Protein AF-T1JPA5-F1 (afdb_monomer_lite)

Structure (mmCIF, N/CA/C/O backbone):
data_AF-T1JPA5-F1
#
_entry.id   AF-T1JPA5-F1
#
loop_
_atom_site.group_PDB
_atom_site.id
_atom_site.type_symbol
_atom_site.label_atom_id
_atom_site.label_alt_id
_atom_site.label_comp_id
_atom_site.label_asym_id
_atom_site.label_entity_id
_atom_site.label_seq_id
_atom_site.pdbx_PDB_ins_code
_atom_site.Cartn_x
_atom_site.Cartn_y
_atom_site.Cartn_z
_atom_site.occupancy
_atom_site.B_iso_or_equiv
_atom_site.auth_seq_id
_atom_site.auth_comp_id
_atom_site.auth_asym_id
_atom_site.auth_atom_id
_atom_site.pdbx_PDB_model_num
ATOM 1 N N . MET A 1 1 ? -18.804 10.019 6.211 1.00 64.62 1 MET A N 1
ATOM 2 C CA . MET A 1 1 ? -18.478 10.011 4.771 1.00 64.62 1 MET A CA 1
ATOM 3 C C . MET A 1 1 ? -19.767 9.718 4.031 1.00 64.62 1 MET A C 1
ATOM 5 O O . MET A 1 1 ? -20.425 8.758 4.399 1.00 64.62 1 MET A O 1
ATOM 9 N N . ASN A 1 2 ? -20.163 10.564 3.082 1.00 88.94 2 ASN A N 1
ATOM 10 C CA . ASN A 1 2 ? -21.401 10.349 2.328 1.00 88.94 2 ASN A CA 1
ATOM 11 C C . ASN A 1 2 ? -21.147 9.300 1.245 1.00 88.94 2 ASN A C 1
ATOM 13 O O . ASN A 1 2 ? -20.064 9.303 0.659 1.00 88.94 2 ASN A O 1
ATOM 17 N N . GLU A 1 3 ? -22.136 8.462 0.944 1.00 88.38 3 GLU A N 1
ATOM 18 C CA . GLU A 1 3 ? -22.020 7.397 -0.063 1.00 88.38 3 GLU A CA 1
ATOM 19 C C . GLU A 1 3 ? -21.566 7.952 -1.418 1.00 88.38 3 GLU A C 1
ATOM 21 O O . GLU A 1 3 ? -20.582 7.480 -1.975 1.00 88.38 3 GLU A O 1
ATOM 26 N N . ARG A 1 4 ? -22.148 9.077 -1.858 1.00 92.00 4 ARG A N 1
ATOM 27 C CA . ARG A 1 4 ? -21.724 9.792 -3.075 1.00 92.00 4 ARG A CA 1
ATOM 28 C C . ARG A 1 4 ? -20.237 10.165 -3.076 1.00 92.00 4 ARG A C 1
ATOM 30 O O . ARG A 1 4 ? -19.582 10.058 -4.105 1.00 92.00 4 ARG A O 1
ATOM 37 N N . ARG A 1 5 ? -19.689 10.603 -1.935 1.00 91.88 5 ARG A N 1
ATOM 38 C CA . ARG A 1 5 ? -18.258 10.944 -1.824 1.00 91.88 5 ARG A CA 1
ATOM 39 C C . ARG A 1 5 ? -17.392 9.688 -1.892 1.00 91.88 5 ARG A C 1
ATOM 41 O O . 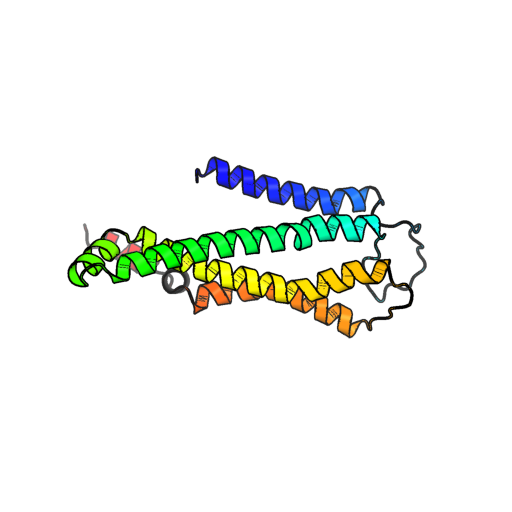ARG A 1 5 ? -16.366 9.718 -2.555 1.00 91.88 5 ARG A O 1
ATOM 48 N N . ALA A 1 6 ? -17.812 8.599 -1.248 1.00 90.25 6 ALA A N 1
ATOM 49 C CA . ALA A 1 6 ? -17.101 7.326 -1.315 1.00 90.25 6 ALA A CA 1
ATOM 50 C C . ALA A 1 6 ? -17.066 6.779 -2.750 1.00 90.25 6 ALA A C 1
ATOM 52 O O . ALA A 1 6 ? -15.997 6.416 -3.229 1.00 90.25 6 ALA A O 1
ATOM 53 N N . THR A 1 7 ? -18.197 6.804 -3.463 1.00 91.56 7 THR A N 1
ATOM 54 C CA . THR A 1 7 ? -18.269 6.381 -4.867 1.00 91.56 7 THR A CA 1
ATOM 55 C C . THR A 1 7 ? -17.332 7.202 -5.743 1.00 91.56 7 THR A C 1
ATOM 57 O O . THR A 1 7 ? -16.540 6.607 -6.459 1.00 91.56 7 THR A O 1
ATOM 60 N N . ILE A 1 8 ? -17.352 8.538 -5.629 1.00 94.94 8 ILE A N 1
ATOM 61 C CA . ILE A 1 8 ? -16.465 9.421 -6.409 1.00 94.94 8 ILE A CA 1
ATOM 62 C C . ILE A 1 8 ? -14.988 9.090 -6.162 1.00 94.94 8 ILE A C 1
ATOM 64 O O . ILE A 1 8 ? -14.213 9.011 -7.113 1.00 94.94 8 ILE A O 1
ATOM 68 N N . LEU A 1 9 ? -14.595 8.878 -4.902 1.00 91.69 9 LEU A N 1
ATOM 69 C CA . LEU A 1 9 ? -13.212 8.541 -4.554 1.00 91.69 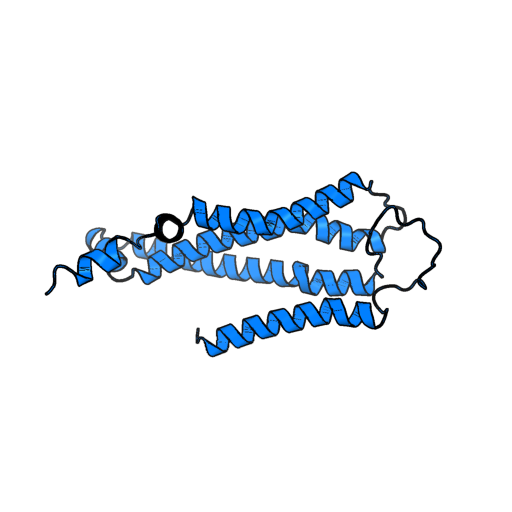9 LEU A CA 1
ATOM 70 C C . LEU A 1 9 ? -12.794 7.183 -5.134 1.00 91.69 9 LEU A C 1
ATOM 72 O O . LEU A 1 9 ? -11.703 7.068 -5.684 1.00 91.69 9 LEU A O 1
ATOM 76 N N . ILE A 1 10 ? -13.666 6.174 -5.059 1.00 93.00 10 ILE A N 1
ATOM 77 C CA . ILE A 1 10 ? -13.397 4.834 -5.599 1.00 93.00 10 ILE A CA 1
ATOM 78 C C . ILE A 1 10 ? -13.306 4.879 -7.126 1.00 93.00 10 ILE A C 1
ATOM 80 O O . ILE A 1 10 ? -12.339 4.378 -7.692 1.00 93.00 10 ILE A O 1
ATOM 84 N N . THR A 1 11 ? -14.276 5.499 -7.804 1.00 94.44 11 THR A N 1
ATOM 85 C CA . THR A 1 11 ? -14.260 5.612 -9.270 1.00 94.44 11 THR A CA 1
ATOM 86 C C . THR A 1 11 ? -13.064 6.425 -9.749 1.00 94.44 11 THR A C 1
ATOM 88 O O . THR A 1 11 ? -12.429 6.051 -10.728 1.00 94.44 11 THR A O 1
ATOM 91 N N . GLY A 1 12 ? -12.715 7.500 -9.035 1.00 93.62 12 GLY A N 1
ATOM 92 C CA . GLY A 1 12 ? -11.531 8.303 -9.330 1.00 93.62 12 GLY A CA 1
ATOM 93 C C . GLY A 1 12 ? -10.237 7.498 -9.213 1.00 93.62 12 GLY A C 1
ATOM 94 O O . GLY A 1 12 ? -9.388 7.598 -10.093 1.00 93.62 12 GLY A O 1
ATOM 95 N N . ALA A 1 13 ? -10.111 6.651 -8.186 1.00 91.25 13 ALA A N 1
ATOM 96 C CA . ALA A 1 13 ? -8.958 5.768 -8.024 1.00 91.25 13 ALA A CA 1
ATOM 97 C C . ALA A 1 13 ? -8.830 4.766 -9.184 1.00 91.25 13 ALA A C 1
ATOM 99 O O . ALA A 1 13 ? -7.753 4.643 -9.757 1.00 91.25 13 ALA A O 1
ATOM 100 N N . TRP A 1 14 ? -9.927 4.115 -9.586 1.00 94.50 14 TRP A N 1
ATOM 101 C CA . TRP A 1 14 ? -9.927 3.195 -10.732 1.00 94.50 14 TRP A CA 1
ATOM 102 C C . TRP A 1 14 ? -9.531 3.879 -12.040 1.00 94.50 14 TRP A C 1
ATOM 104 O O . TRP A 1 14 ? -8.711 3.345 -12.784 1.00 94.50 14 TRP A O 1
ATOM 114 N N . VAL A 1 15 ? -10.081 5.067 -12.305 1.00 95.19 15 VAL A N 1
ATOM 115 C CA . VAL A 1 15 ? -9.739 5.850 -13.499 1.00 95.19 15 VAL A CA 1
ATOM 116 C C . VAL A 1 15 ? -8.269 6.259 -13.471 1.00 95.19 15 VAL A C 1
ATOM 118 O O . VAL A 1 15 ? -7.581 6.088 -14.469 1.00 95.19 15 VAL A O 1
ATOM 121 N N . ALA A 1 16 ? -7.761 6.744 -12.336 1.00 91.00 16 ALA A N 1
ATOM 122 C CA . ALA A 1 16 ? -6.355 7.112 -12.203 1.00 91.00 16 ALA A CA 1
ATOM 123 C C . ALA A 1 16 ? -5.425 5.915 -12.457 1.00 91.00 16 ALA A C 1
ATOM 125 O O . ALA A 1 16 ? -4.484 6.035 -13.239 1.00 91.00 16 ALA A O 1
ATOM 126 N N . SER A 1 17 ? -5.716 4.750 -11.867 1.00 92.00 17 SER A N 1
ATOM 127 C CA . SER A 1 17 ? -4.947 3.523 -12.102 1.00 92.00 17 SER A CA 1
ATOM 128 C C . SER A 1 17 ? -4.985 3.086 -13.568 1.00 92.00 17 SER A C 1
ATOM 130 O O . SER A 1 17 ? -3.939 2.795 -14.142 1.00 92.00 17 SER A O 1
ATOM 132 N N . ALA A 1 18 ? -6.164 3.092 -14.200 1.00 91.00 18 ALA A N 1
ATOM 133 C CA . ALA A 1 18 ? -6.297 2.745 -15.613 1.00 91.00 18 ALA A CA 1
ATOM 134 C C . ALA A 1 18 ? -5.504 3.707 -16.508 1.00 91.00 18 ALA A C 1
ATOM 136 O O . ALA A 1 18 ? -4.804 3.261 -17.411 1.00 91.00 18 ALA A O 1
ATOM 137 N N . SER A 1 19 ? -5.551 5.009 -16.225 1.00 90.44 19 SER A N 1
ATOM 138 C CA . SER A 1 19 ? -4.814 6.023 -16.978 1.00 90.44 19 SER A CA 1
ATOM 139 C C . SER A 1 19 ? -3.300 5.859 -16.862 1.00 90.44 19 SER A C 1
ATOM 141 O O . SER A 1 19 ? -2.608 5.962 -17.869 1.00 90.44 19 SER A O 1
ATOM 143 N N . ILE A 1 20 ? -2.780 5.567 -15.664 1.00 87.81 20 ILE A N 1
ATOM 144 C CA . ILE A 1 20 ? -1.338 5.375 -15.439 1.00 87.81 20 ILE A CA 1
ATOM 145 C C . ILE A 1 20 ? -0.816 4.156 -16.207 1.00 87.81 20 ILE A C 1
ATOM 147 O O . ILE A 1 20 ? 0.304 4.195 -16.704 1.00 87.81 20 ILE A O 1
ATOM 151 N N . SER A 1 21 ? -1.612 3.091 -16.326 1.00 86.62 21 SER A N 1
ATOM 152 C CA . SER A 1 21 ? -1.192 1.866 -17.012 1.00 86.62 21 SER A CA 1
ATOM 153 C C . SER A 1 21 ? -1.501 1.877 -18.511 1.00 86.62 21 SER A C 1
ATOM 155 O O . SER A 1 21 ? -0.601 1.719 -19.327 1.00 86.62 21 SER A O 1
ATOM 157 N N . PHE A 1 22 ? -2.761 2.063 -18.907 1.00 88.25 22 PHE A N 1
ATOM 158 C CA . PHE A 1 22 ? -3.179 1.869 -20.299 1.00 88.25 22 PHE A CA 1
ATOM 159 C C . PHE A 1 22 ? -2.665 2.958 -21.236 1.00 88.25 22 PHE A C 1
ATOM 161 O O . PHE A 1 22 ? -2.284 2.638 -22.358 1.00 88.25 22 PHE A O 1
ATOM 168 N N . ILE A 1 23 ? -2.643 4.225 -20.810 1.00 88.75 23 ILE A N 1
ATOM 169 C CA . ILE A 1 23 ? -2.279 5.331 -21.709 1.00 88.75 23 ILE A CA 1
ATOM 170 C C . ILE A 1 23 ? -0.813 5.209 -22.162 1.00 88.75 23 ILE A C 1
ATOM 172 O O . ILE A 1 23 ? -0.584 5.192 -23.371 1.00 88.75 23 ILE A O 1
ATOM 176 N N . PRO A 1 24 ? 0.183 5.040 -21.266 1.00 85.94 24 PRO A N 1
ATOM 177 C CA . PRO A 1 24 ? 1.580 4.921 -21.686 1.00 85.94 24 PRO A CA 1
ATOM 178 C C . PRO A 1 24 ? 1.867 3.644 -22.478 1.00 85.94 24 PRO A C 1
ATOM 180 O O . PRO A 1 24 ? 2.728 3.655 -23.353 1.00 85.94 24 PRO A O 1
ATOM 183 N N . ILE A 1 25 ? 1.133 2.559 -22.212 1.00 85.25 25 ILE A N 1
ATOM 184 C CA . ILE A 1 25 ? 1.278 1.298 -22.949 1.00 85.25 25 ILE A CA 1
ATOM 185 C C . ILE A 1 25 ? 0.723 1.433 -24.371 1.00 85.25 25 ILE A C 1
ATOM 187 O O . ILE A 1 25 ? 1.415 1.104 -25.328 1.00 85.25 25 ILE A O 1
ATOM 191 N N . MET A 1 26 ? -0.494 1.963 -24.528 1.00 86.00 26 MET A N 1
ATOM 192 C CA . MET A 1 26 ? -1.142 2.100 -25.840 1.00 86.00 26 MET A CA 1
ATOM 193 C C . MET A 1 26 ? -0.468 3.148 -26.732 1.00 86.00 26 MET A C 1
ATOM 195 O O . MET A 1 26 ? -0.497 3.018 -27.952 1.00 86.00 26 MET A O 1
ATOM 199 N N . LEU A 1 27 ? 0.150 4.172 -26.136 1.00 84.56 27 LEU A N 1
ATOM 200 C CA . LEU A 1 27 ? 0.927 5.185 -26.858 1.00 84.56 27 LEU A CA 1
ATOM 201 C C . LEU A 1 27 ? 2.398 4.785 -27.071 1.00 84.56 27 LEU A C 1
ATOM 203 O O . LEU A 1 27 ? 3.133 5.524 -27.722 1.00 84.56 27 LEU A O 1
ATOM 207 N N . GLY A 1 28 ? 2.843 3.651 -26.515 1.00 80.38 28 GLY A N 1
ATOM 208 C CA . GLY A 1 28 ? 4.227 3.176 -26.615 1.00 80.38 28 GLY A CA 1
ATOM 209 C C . GLY A 1 28 ? 5.248 3.970 -25.789 1.00 80.38 28 GLY A C 1
ATOM 210 O O . GLY A 1 28 ? 6.441 3.738 -25.915 1.00 80.38 28 GLY A O 1
ATOM 211 N N . TRP A 1 29 ? 4.813 4.883 -24.916 1.00 83.81 29 TRP A N 1
ATOM 212 C CA . TRP A 1 29 ? 5.694 5.722 -24.083 1.00 83.81 29 TRP A CA 1
ATOM 213 C C . TRP A 1 29 ? 6.373 4.967 -22.936 1.00 83.81 29 TRP A C 1
ATOM 215 O O . TRP A 1 29 ? 7.203 5.533 -22.225 1.00 83.81 29 TRP A O 1
ATOM 225 N N . TYR A 1 30 ? 5.988 3.712 -22.711 1.00 82.25 30 TYR A N 1
ATOM 226 C CA . TYR A 1 30 ? 6.539 2.902 -21.633 1.00 82.25 30 TYR A CA 1
ATOM 227 C C . TYR A 1 30 ? 7.967 2.404 -21.915 1.00 82.25 30 TYR A C 1
ATOM 229 O O . TYR A 1 30 ? 8.632 1.998 -20.965 1.00 82.25 30 TYR A O 1
ATOM 237 N N . SER A 1 31 ? 8.451 2.428 -23.163 1.00 80.75 31 SER A N 1
ATOM 238 C CA . SER A 1 31 ? 9.772 1.916 -23.558 1.00 80.75 31 SER A CA 1
ATOM 239 C C . SER A 1 31 ? 10.452 2.811 -24.596 1.00 80.75 31 SER A C 1
ATOM 241 O O . SER A 1 31 ? 9.795 3.278 -25.521 1.00 80.75 31 SER A O 1
ATOM 243 N N . ASP A 1 32 ? 11.773 2.975 -24.488 1.00 74.50 32 ASP A N 1
ATOM 244 C CA . ASP A 1 32 ? 12.570 3.757 -25.452 1.00 74.50 32 ASP A CA 1
ATOM 245 C C . ASP A 1 32 ? 13.074 2.905 -26.638 1.00 74.50 32 ASP A C 1
ATOM 247 O O . ASP A 1 32 ? 13.511 3.438 -27.655 1.00 74.50 32 ASP A O 1
ATOM 251 N N . GLU A 1 33 ? 12.984 1.575 -26.525 1.00 67.69 33 GLU A N 1
ATOM 252 C CA . GLU A 1 33 ? 13.396 0.618 -27.557 1.00 67.69 33 GLU A CA 1
ATOM 253 C C . GLU A 1 33 ? 12.230 0.288 -28.510 1.00 67.69 33 GLU A C 1
ATOM 255 O O . GLU A 1 33 ? 11.136 -0.045 -28.036 1.00 67.69 33 GLU A O 1
ATOM 260 N N . PRO A 1 34 ? 12.427 0.310 -29.845 1.00 57.25 34 PRO A N 1
ATOM 261 C CA . PRO A 1 34 ? 11.432 -0.200 -30.780 1.00 57.25 34 PRO A CA 1
ATOM 262 C C . PRO A 1 34 ? 11.230 -1.703 -30.542 1.00 57.25 34 PRO A C 1
ATOM 264 O O . PRO A 1 34 ? 12.196 -2.443 -30.349 1.00 57.25 34 PRO A O 1
ATOM 267 N N . VAL A 1 35 ? 9.974 -2.165 -30.561 1.00 55.78 35 VAL A N 1
ATOM 268 C CA . VAL A 1 35 ? 9.613 -3.580 -30.368 1.00 55.78 35 VAL A CA 1
ATOM 269 C C . VAL A 1 35 ? 10.344 -4.437 -31.407 1.00 55.78 35 VAL A C 1
ATOM 271 O O . VAL A 1 35 ? 9.921 -4.549 -32.556 1.00 55.78 35 VAL A O 1
ATOM 274 N N . SER A 1 36 ? 11.467 -5.039 -31.016 1.00 44.19 36 SER A N 1
ATOM 275 C CA . SER A 1 36 ? 12.201 -5.975 -31.859 1.00 44.19 36 SER A CA 1
ATOM 276 C C . SER A 1 36 ? 11.497 -7.327 -31.790 1.00 44.19 36 SER A C 1
ATOM 278 O O . SER A 1 36 ? 11.505 -8.014 -30.773 1.00 44.19 36 SER A O 1
ATOM 280 N N . PHE A 1 37 ? 10.867 -7.715 -32.899 1.00 49.91 37 PHE A N 1
ATOM 281 C CA . PHE A 1 37 ? 10.059 -8.932 -33.068 1.00 49.91 37 PHE A CA 1
ATOM 282 C C . PHE A 1 37 ? 10.850 -10.259 -32.939 1.00 49.91 37 PHE A C 1
ATOM 284 O O . PHE A 1 37 ? 10.328 -11.318 -33.272 1.00 49.91 37 PHE A O 1
ATOM 291 N N . GLN A 1 38 ? 12.111 -10.222 -32.488 1.00 44.28 38 GLN A N 1
ATOM 292 C CA . GLN A 1 38 ? 13.069 -11.334 -32.563 1.00 44.28 38 GLN A CA 1
ATOM 293 C C . GLN A 1 38 ? 13.696 -11.715 -31.210 1.00 44.28 38 GLN A C 1
ATOM 295 O O . GLN A 1 38 ? 14.799 -12.256 -31.161 1.00 44.28 38 GLN A O 1
ATOM 300 N N . LYS A 1 39 ? 13.015 -11.468 -30.087 1.00 49.56 39 LYS A N 1
ATOM 301 C CA . LYS A 1 39 ? 13.415 -12.060 -28.803 1.00 49.56 39 LYS A CA 1
ATOM 302 C C . LYS A 1 39 ? 12.542 -13.284 -28.552 1.00 49.56 39 LYS A C 1
ATOM 304 O O . LYS A 1 39 ? 11.328 -13.141 -28.440 1.00 49.56 39 LYS A O 1
ATOM 309 N N . GLU A 1 40 ? 13.143 -14.476 -28.523 1.00 46.31 40 GLU A N 1
ATOM 310 C CA . GLU A 1 40 ? 12.456 -15.703 -28.106 1.00 46.31 40 GLU A CA 1
ATOM 311 C C . GLU A 1 40 ? 11.681 -15.429 -26.811 1.00 46.31 40 GLU A C 1
ATOM 313 O O . GLU A 1 40 ? 12.258 -15.048 -25.791 1.00 46.31 40 GLU A O 1
ATOM 318 N N . MET A 1 41 ? 10.354 -15.545 -26.873 1.00 53.84 41 MET A N 1
ATOM 319 C CA . MET A 1 41 ? 9.459 -15.192 -25.774 1.00 53.84 41 MET A CA 1
ATOM 320 C C . MET A 1 41 ? 9.392 -16.342 -24.764 1.00 53.84 41 MET A C 1
ATOM 322 O O . MET A 1 41 ? 8.366 -16.996 -24.613 1.00 53.84 41 MET A O 1
ATOM 326 N N . THR A 1 42 ? 10.510 -16.623 -24.098 1.00 58.00 42 THR A N 1
ATOM 327 C CA . THR A 1 42 ? 10.574 -17.529 -22.940 1.00 58.00 42 THR A CA 1
ATOM 328 C C . THR A 1 42 ? 10.391 -16.793 -21.611 1.00 58.00 42 THR A C 1
ATOM 330 O O . THR A 1 42 ? 10.119 -17.437 -20.603 1.00 58.00 42 THR A O 1
ATOM 333 N N . ASP A 1 43 ? 10.446 -15.455 -21.604 1.00 60.53 43 ASP A N 1
ATOM 334 C CA . ASP A 1 43 ? 10.178 -14.624 -20.426 1.00 60.53 43 ASP A CA 1
ATOM 335 C C . ASP A 1 43 ? 9.229 -13.462 -20.772 1.00 60.53 43 ASP A C 1
ATOM 337 O O . ASP A 1 43 ? 9.512 -12.640 -21.644 1.00 60.53 43 ASP A O 1
ATOM 341 N N . CYS A 1 44 ? 8.085 -13.391 -20.084 1.00 68.81 44 CYS A N 1
ATOM 342 C CA . CYS A 1 44 ? 7.135 -12.283 -20.189 1.00 68.81 44 CYS A CA 1
ATOM 343 C C . CYS A 1 44 ? 7.492 -11.218 -19.144 1.00 68.81 44 CYS A C 1
ATOM 345 O O . CYS A 1 44 ? 6.780 -11.029 -18.155 1.00 68.81 44 CYS A O 1
ATOM 347 N N . SER A 1 45 ? 8.614 -10.529 -19.357 1.00 67.38 45 SER A N 1
ATOM 348 C CA . SER A 1 45 ? 9.054 -9.424 -18.508 1.00 67.38 45 SER A CA 1
ATOM 349 C C . SER A 1 45 ? 8.754 -8.073 -19.166 1.00 67.38 45 SER A C 1
ATOM 351 O O . SER A 1 45 ? 9.127 -7.800 -20.305 1.00 67.38 45 SER A O 1
ATOM 353 N N . LEU A 1 46 ? 8.034 -7.211 -18.442 1.00 70.25 46 LEU A N 1
ATOM 354 C CA . LEU A 1 46 ? 7.720 -5.857 -18.892 1.00 70.25 46 LEU A CA 1
ATOM 355 C C . LEU A 1 46 ? 8.978 -4.986 -18.765 1.00 70.25 46 LEU A C 1
ATOM 357 O O . LEU A 1 46 ? 9.298 -4.515 -17.674 1.00 70.25 46 LEU A O 1
ATOM 361 N N . ASN A 1 47 ? 9.690 -4.784 -19.873 1.00 76.94 47 ASN A N 1
ATOM 362 C CA . ASN A 1 47 ? 10.825 -3.867 -19.918 1.00 76.94 47 ASN A CA 1
ATOM 363 C C . ASN A 1 47 ? 10.326 -2.433 -20.118 1.00 76.94 47 ASN A C 1
ATOM 365 O O . ASN A 1 47 ? 9.664 -2.140 -21.113 1.00 76.94 47 ASN A O 1
ATOM 369 N N . VAL A 1 48 ? 10.628 -1.554 -19.168 1.00 84.94 48 VAL A N 1
ATOM 370 C CA . VAL A 1 48 ? 10.154 -0.166 -19.145 1.00 84.94 48 VAL A CA 1
ATOM 371 C C . VAL A 1 48 ? 11.320 0.805 -19.127 1.00 84.94 48 VAL A C 1
ATOM 373 O O . VAL A 1 48 ? 12.388 0.492 -18.603 1.00 84.94 48 VAL A O 1
ATOM 376 N N . ASN A 1 49 ? 11.106 2.008 -19.652 1.00 88.62 49 ASN A N 1
ATOM 377 C CA . ASN A 1 49 ? 12.063 3.090 -19.500 1.00 88.62 49 ASN A CA 1
ATOM 378 C C . ASN A 1 49 ? 12.098 3.610 -18.056 1.00 88.62 49 ASN A C 1
ATOM 380 O O . ASN A 1 49 ? 11.198 3.395 -17.235 1.00 88.62 49 ASN A O 1
ATOM 384 N N . GLN A 1 50 ? 13.177 4.322 -17.751 1.00 91.00 50 GLN A N 1
ATOM 385 C CA . GLN A 1 50 ? 13.440 4.868 -16.423 1.00 91.00 50 GLN A CA 1
ATOM 386 C C . GLN A 1 50 ? 12.338 5.834 -15.973 1.00 91.00 50 GLN A C 1
ATOM 388 O O . GLN A 1 50 ? 11.922 5.809 -14.815 1.00 91.00 50 GLN A O 1
ATOM 393 N N . VAL A 1 51 ? 11.832 6.664 -16.891 1.00 91.31 51 VAL A N 1
ATOM 394 C CA . VAL A 1 51 ? 10.819 7.684 -16.588 1.00 91.31 51 VAL A CA 1
ATOM 395 C C . VAL A 1 51 ? 9.509 7.029 -16.165 1.00 91.31 51 VAL A C 1
ATOM 397 O O . VAL A 1 51 ? 8.965 7.358 -15.109 1.00 91.31 51 VAL A O 1
ATOM 400 N N . TYR A 1 52 ? 9.017 6.071 -16.948 1.00 90.75 52 TYR A N 1
ATOM 401 C CA . TYR A 1 52 ? 7.793 5.348 -16.639 1.00 90.75 52 TYR A CA 1
ATOM 402 C C . TYR A 1 52 ? 7.946 4.524 -15.360 1.00 90.75 52 TYR A C 1
ATOM 404 O O . TYR A 1 52 ? 7.045 4.550 -14.523 1.00 90.75 52 TYR A O 1
ATOM 412 N N . ALA A 1 53 ? 9.093 3.866 -15.153 1.00 91.44 53 ALA A N 1
ATOM 413 C CA . ALA A 1 53 ? 9.366 3.118 -13.928 1.00 91.44 53 ALA A CA 1
ATOM 414 C C . ALA A 1 53 ? 9.291 4.003 -12.673 1.00 91.44 53 ALA A C 1
ATOM 416 O O . ALA A 1 53 ? 8.647 3.637 -11.686 1.00 91.44 53 ALA A O 1
ATOM 417 N N . VAL A 1 54 ? 9.888 5.197 -12.714 1.00 93.88 54 VAL A N 1
ATOM 418 C CA . VAL A 1 54 ? 9.836 6.168 -11.612 1.00 93.88 54 VAL A CA 1
ATOM 419 C C . VAL A 1 54 ? 8.415 6.691 -11.409 1.00 93.88 54 VAL A C 1
ATOM 421 O O . VAL A 1 54 ? 7.889 6.619 -10.301 1.00 93.88 54 VAL A O 1
ATOM 424 N N . VAL A 1 55 ? 7.758 7.196 -12.455 1.00 93.00 55 VAL A N 1
ATOM 425 C CA . VAL A 1 55 ? 6.432 7.822 -12.324 1.00 93.00 55 VAL A CA 1
ATOM 426 C C . VAL A 1 55 ? 5.381 6.810 -11.867 1.00 93.00 55 VAL A C 1
ATOM 428 O O . VAL A 1 55 ? 4.598 7.101 -10.955 1.00 93.00 55 VAL A O 1
ATOM 431 N N . SER A 1 56 ? 5.362 5.609 -12.449 1.00 92.19 56 SER A N 1
ATOM 432 C CA . SER A 1 56 ? 4.370 4.592 -12.098 1.00 92.19 56 SER A CA 1
ATOM 433 C C . SER A 1 56 ? 4.602 4.028 -10.692 1.00 92.19 56 SER A C 1
ATOM 435 O O . SER A 1 56 ? 3.638 3.834 -9.947 1.00 92.19 56 SER A O 1
ATOM 437 N N . SER A 1 57 ? 5.858 3.852 -10.264 1.00 94.69 57 SER A N 1
ATOM 438 C CA . SER A 1 57 ? 6.173 3.398 -8.902 1.00 94.69 57 SER A CA 1
ATOM 439 C C . SER A 1 57 ? 5.919 4.473 -7.838 1.00 94.69 57 SER A C 1
ATOM 441 O O . SER A 1 57 ? 5.391 4.162 -6.766 1.00 94.69 57 SER A O 1
ATOM 443 N N . LEU A 1 58 ? 6.217 5.747 -8.122 1.00 95.00 58 LEU A N 1
ATOM 444 C CA . LEU A 1 58 ? 5.907 6.869 -7.230 1.00 95.00 58 LEU A CA 1
ATOM 445 C C . LEU A 1 58 ? 4.407 6.976 -6.980 1.00 95.00 58 LEU A C 1
ATOM 447 O O . LEU A 1 58 ? 3.968 7.018 -5.831 1.00 95.00 58 LEU A O 1
ATOM 451 N N . THR A 1 59 ? 3.620 6.985 -8.051 1.00 91.62 59 THR A N 1
ATOM 452 C CA . THR A 1 59 ? 2.163 7.140 -7.970 1.00 91.62 59 THR A CA 1
ATOM 453 C C . THR A 1 59 ? 1.474 5.930 -7.343 1.00 91.62 59 THR A C 1
ATOM 455 O O . THR A 1 59 ? 0.497 6.107 -6.618 1.00 91.62 59 THR A O 1
ATOM 458 N N . SER A 1 60 ? 1.994 4.720 -7.560 1.00 91.88 60 SER A N 1
ATOM 459 C CA . SER A 1 60 ? 1.347 3.484 -7.101 1.00 91.88 60 SER A CA 1
ATOM 460 C C . SER A 1 60 ? 1.796 3.023 -5.714 1.00 91.88 60 SER A C 1
ATOM 462 O O . SER A 1 60 ? 1.026 2.362 -5.019 1.00 91.88 60 SER A O 1
ATOM 464 N N . PHE A 1 61 ? 3.017 3.361 -5.284 1.00 94.94 61 PHE A N 1
ATOM 465 C CA . PHE A 1 61 ? 3.585 2.822 -4.045 1.00 94.94 61 PHE A CA 1
ATOM 466 C C . PHE A 1 61 ? 4.330 3.848 -3.200 1.00 94.94 61 PHE A C 1
ATOM 468 O O . PHE A 1 61 ? 3.984 4.028 -2.030 1.00 94.94 61 PHE A O 1
ATOM 475 N N . TYR A 1 62 ? 5.328 4.539 -3.752 1.00 95.44 62 TYR A N 1
ATOM 476 C CA . TYR A 1 62 ? 6.230 5.349 -2.926 1.00 95.44 62 TYR A CA 1
ATOM 477 C C . TYR A 1 62 ? 5.609 6.652 -2.408 1.00 95.44 62 TYR A C 1
ATOM 479 O O . TYR A 1 62 ? 6.039 7.120 -1.360 1.00 95.44 62 TYR A O 1
ATOM 487 N N . LEU A 1 63 ? 4.593 7.226 -3.066 1.00 95.19 63 LEU A N 1
ATOM 488 C CA . LEU A 1 63 ? 3.816 8.348 -2.516 1.00 95.19 63 LEU A CA 1
ATOM 489 C C . LEU A 1 63 ? 2.646 7.875 -1.640 1.00 95.19 63 LEU A C 1
ATOM 491 O O . LEU A 1 63 ? 2.508 8.386 -0.524 1.00 95.19 63 LEU A O 1
ATOM 495 N N . PRO A 1 64 ? 1.821 6.887 -2.053 1.00 94.38 64 PRO A N 1
ATOM 496 C CA . PRO A 1 64 ? 0.742 6.400 -1.201 1.00 94.38 64 PRO A CA 1
ATOM 497 C C . PRO A 1 64 ? 1.228 5.804 0.124 1.00 94.38 64 PRO A C 1
ATOM 499 O O . PRO A 1 64 ? 0.594 6.034 1.150 1.00 94.38 64 PRO A O 1
ATOM 502 N N . SER A 1 65 ? 2.351 5.075 0.149 1.00 95.12 65 SER A N 1
ATOM 503 C CA . SER A 1 65 ? 2.781 4.339 1.350 1.00 95.12 65 SER A CA 1
ATOM 504 C C . SER A 1 65 ? 3.162 5.252 2.528 1.00 95.12 65 SER A C 1
ATOM 506 O O . SER A 1 65 ? 2.634 5.039 3.624 1.00 95.12 65 SER A O 1
ATOM 508 N N . PRO A 1 66 ? 3.981 6.311 2.357 1.00 95.88 66 PRO A N 1
ATOM 509 C CA . PRO A 1 66 ? 4.235 7.283 3.420 1.00 95.88 66 PRO A CA 1
ATOM 510 C C . PRO A 1 66 ? 2.974 8.017 3.877 1.00 95.88 66 PRO A C 1
ATOM 512 O O . PRO A 1 66 ? 2.800 8.226 5.077 1.00 95.88 66 PRO A O 1
ATOM 515 N N . ILE A 1 67 ? 2.068 8.369 2.954 1.00 95.81 67 ILE A N 1
ATOM 516 C CA . ILE A 1 67 ? 0.792 9.022 3.289 1.00 95.81 67 ILE A CA 1
ATOM 517 C C . ILE A 1 67 ? -0.066 8.091 4.153 1.00 95.81 67 ILE A C 1
ATOM 519 O O . ILE A 1 67 ? -0.535 8.489 5.220 1.00 95.81 67 ILE A O 1
ATOM 523 N N . MET A 1 68 ? -0.229 6.835 3.733 1.00 94.31 68 MET A N 1
ATOM 524 C CA . MET A 1 68 ? -0.964 5.805 4.471 1.00 94.31 68 MET A CA 1
ATOM 525 C C . MET A 1 68 ? -0.368 5.593 5.865 1.00 94.31 68 MET A C 1
ATOM 527 O O . MET A 1 68 ? -1.101 5.570 6.856 1.00 94.31 68 MET A O 1
ATOM 531 N N . PHE A 1 69 ? 0.962 5.516 5.961 1.00 95.81 69 PHE A N 1
ATOM 532 C CA . PHE A 1 69 ? 1.660 5.355 7.232 1.00 95.81 69 PHE A CA 1
ATOM 533 C C . PHE A 1 69 ? 1.478 6.570 8.146 1.00 95.81 69 PHE A C 1
ATOM 535 O O . PHE A 1 69 ? 1.150 6.415 9.321 1.00 95.81 69 PHE A O 1
ATOM 542 N N . TYR A 1 70 ? 1.613 7.786 7.617 1.00 96.12 70 TYR A N 1
ATOM 543 C CA . TYR A 1 70 ? 1.394 9.022 8.367 1.00 96.12 70 TYR A CA 1
ATOM 544 C C . TYR A 1 70 ? -0.037 9.120 8.913 1.00 96.12 70 TYR A C 1
ATOM 546 O O . TYR A 1 70 ? -0.241 9.416 10.097 1.00 96.12 70 TYR A O 1
ATOM 554 N N . ILE A 1 71 ? -1.034 8.822 8.076 1.00 95.12 71 ILE A N 1
ATOM 555 C CA . ILE A 1 71 ? -2.444 8.802 8.4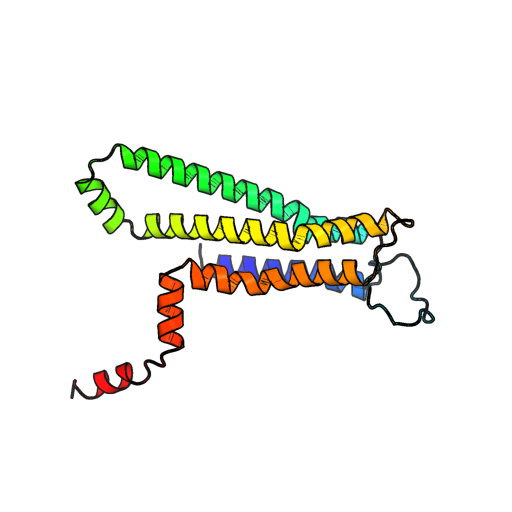79 1.00 95.12 71 ILE A CA 1
ATOM 556 C C . ILE A 1 71 ? -2.658 7.761 9.583 1.00 95.12 71 ILE A C 1
ATOM 558 O O . ILE A 1 71 ? -3.262 8.075 10.610 1.00 95.12 71 ILE A O 1
ATOM 562 N N . TYR A 1 72 ? -2.121 6.551 9.427 1.00 95.00 72 TYR A N 1
ATOM 563 C CA . TYR A 1 72 ? -2.212 5.501 10.442 1.00 95.00 72 TYR A CA 1
ATOM 564 C C . TYR A 1 72 ? -1.546 5.889 11.767 1.00 95.00 72 TYR A C 1
ATOM 566 O O . TYR A 1 72 ? -2.120 5.687 12.841 1.00 95.00 72 TYR A O 1
ATOM 574 N N . LEU A 1 73 ? -0.353 6.482 11.726 1.00 95.19 73 LEU A N 1
ATOM 575 C CA . LEU A 1 73 ? 0.324 6.977 12.924 1.00 95.19 73 LEU A CA 1
ATOM 576 C C . LEU A 1 73 ? -0.511 8.043 13.632 1.00 95.19 73 LEU A C 1
ATOM 578 O O . LEU A 1 73 ? -0.632 8.024 14.854 1.00 95.19 73 LEU A O 1
ATOM 582 N N . THR A 1 74 ? -1.122 8.946 12.874 1.00 94.38 74 THR A N 1
ATOM 583 C CA . THR A 1 74 ? -1.994 9.988 13.420 1.00 94.38 74 THR A CA 1
ATOM 584 C C . THR A 1 74 ? -3.228 9.376 14.084 1.00 94.38 74 THR A C 1
ATOM 586 O O . THR A 1 74 ? -3.512 9.664 15.247 1.00 94.38 74 THR A O 1
ATOM 589 N N . GLN A 1 75 ? -3.906 8.451 13.402 1.00 93.00 75 GLN A N 1
ATOM 590 C CA . GLN A 1 75 ? -5.077 7.743 13.928 1.00 93.00 75 GLN A CA 1
ATOM 591 C C . GLN A 1 75 ? -4.750 6.912 15.177 1.00 93.00 75 GLN A C 1
ATOM 593 O O . GLN A 1 75 ? -5.482 6.943 16.166 1.00 93.00 75 GLN A O 1
ATOM 598 N N . SER A 1 76 ? -3.633 6.185 15.165 1.00 92.00 76 SER A N 1
ATOM 599 C CA . SER A 1 76 ? -3.205 5.353 16.293 1.00 92.00 76 SER A CA 1
ATOM 600 C C . SER A 1 76 ? -2.766 6.182 17.502 1.00 92.00 76 SER A C 1
ATOM 602 O O . SER A 1 76 ? -3.051 5.801 18.638 1.00 92.00 76 SER A O 1
ATOM 604 N N . ARG A 1 77 ? -2.120 7.336 17.287 1.00 94.19 77 ARG A N 1
ATOM 605 C CA . ARG A 1 77 ? -1.812 8.300 18.356 1.00 94.19 77 ARG A CA 1
ATOM 606 C C . ARG A 1 77 ? -3.086 8.836 18.993 1.00 94.19 77 ARG A C 1
ATOM 608 O O . ARG A 1 77 ? -3.151 8.899 20.219 1.00 94.19 77 ARG A O 1
ATOM 615 N N . GLU A 1 78 ? -4.083 9.177 18.185 1.00 92.50 78 GLU A N 1
ATOM 616 C CA . GLU A 1 78 ? -5.350 9.705 18.685 1.00 92.50 78 GLU A CA 1
ATOM 617 C C . GLU A 1 78 ? -6.131 8.659 19.486 1.00 92.50 78 GLU A C 1
ATOM 619 O O . GLU A 1 78 ? -6.553 8.930 20.609 1.00 92.50 78 GLU A O 1
ATOM 624 N N . ILE A 1 79 ? -6.206 7.415 19.002 1.00 91.00 79 ILE A N 1
ATOM 625 C CA . ILE A 1 79 ? -6.787 6.312 19.781 1.00 91.00 79 ILE A CA 1
ATOM 626 C C . ILE A 1 79 ? -6.066 6.140 21.114 1.00 91.00 79 ILE A C 1
ATOM 628 O O . ILE A 1 79 ? -6.723 6.048 22.145 1.00 91.00 79 ILE A O 1
ATOM 632 N N . LYS A 1 80 ? -4.728 6.117 21.122 1.00 91.56 80 LYS A N 1
ATOM 633 C CA . LYS A 1 80 ? -3.957 5.959 22.365 1.00 91.56 80 LYS A CA 1
ATOM 634 C C . LYS A 1 80 ? -4.189 7.118 23.338 1.00 91.56 80 LYS A C 1
ATOM 636 O O . LYS A 1 80 ? -4.145 6.920 24.550 1.00 91.56 80 LYS A O 1
ATOM 641 N N . ARG A 1 81 ? -4.421 8.340 22.844 1.00 91.31 81 ARG A N 1
ATOM 642 C CA . ARG A 1 81 ? -4.812 9.484 23.684 1.00 91.31 81 ARG A CA 1
ATOM 643 C C . ARG A 1 81 ? -6.184 9.256 24.310 1.00 91.31 81 ARG A C 1
ATOM 645 O O . ARG A 1 81 ? -6.312 9.411 25.520 1.00 91.31 81 ARG A O 1
ATOM 652 N N . LEU A 1 82 ? -7.164 8.830 23.515 1.00 88.88 82 LEU A N 1
ATOM 653 C CA . LEU A 1 82 ? -8.514 8.531 23.992 1.00 88.88 82 LEU A CA 1
ATOM 654 C C . LEU A 1 82 ? -8.517 7.363 24.991 1.00 88.88 82 LEU A C 1
ATOM 656 O O . LEU A 1 82 ?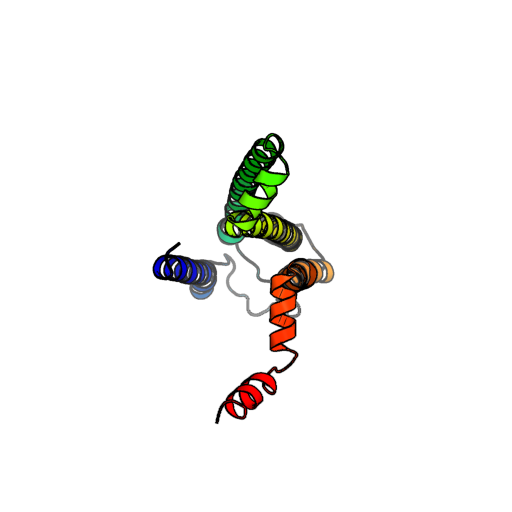 -9.156 7.459 26.033 1.00 88.88 82 LEU A O 1
ATOM 660 N N . GLU A 1 83 ? -7.740 6.305 24.748 1.00 88.38 83 GLU A N 1
ATOM 661 C CA . GLU A 1 83 ? -7.590 5.177 25.679 1.00 88.38 83 GLU A CA 1
ATOM 662 C C . GLU A 1 83 ? -6.988 5.615 27.029 1.00 88.38 83 GLU A C 1
ATOM 664 O O . GLU A 1 83 ? -7.525 5.240 28.071 1.00 88.38 83 GLU A O 1
ATOM 669 N N . ARG A 1 84 ? -5.951 6.469 27.034 1.00 90.94 84 ARG A N 1
ATOM 670 C CA . ARG A 1 84 ? -5.359 7.020 28.274 1.00 90.94 84 ARG A CA 1
ATOM 671 C C . ARG A 1 84 ? -6.312 7.937 29.043 1.00 90.94 84 ARG A C 1
ATOM 673 O O . ARG A 1 84 ? -6.357 7.893 30.270 1.00 90.94 84 ARG A O 1
ATOM 680 N N . MET A 1 85 ? -7.094 8.758 28.340 1.00 89.56 85 MET A N 1
ATOM 681 C CA . MET A 1 85 ? -8.129 9.578 28.982 1.00 89.56 85 MET A CA 1
ATOM 682 C C . MET A 1 85 ? -9.209 8.701 29.624 1.00 89.56 85 MET A C 1
ATOM 684 O O . MET A 1 85 ? -9.653 8.975 30.735 1.00 89.56 85 MET A O 1
ATOM 688 N N . MET A 1 86 ? -9.585 7.601 28.968 1.00 87.62 86 MET A N 1
ATOM 689 C CA . MET A 1 86 ? -10.552 6.649 29.514 1.00 87.62 86 MET A CA 1
ATOM 690 C C . MET A 1 86 ? -10.033 5.879 30.734 1.00 87.62 86 MET A C 1
ATOM 692 O O . MET A 1 86 ? -10.852 5.446 31.539 1.00 87.62 86 MET A O 1
ATOM 696 N N . GLU A 1 87 ? -8.718 5.705 30.895 1.00 88.25 87 GLU A N 1
ATOM 697 C CA . GLU A 1 87 ? -8.118 4.994 32.035 1.00 88.25 87 GLU A CA 1
ATOM 698 C C . GLU A 1 87 ? -8.394 5.681 33.381 1.00 88.25 87 GLU A C 1
ATOM 700 O O . GLU A 1 87 ? -8.634 5.002 34.377 1.00 88.25 87 GLU A O 1
ATOM 705 N N . HIS A 1 88 ? -8.465 7.016 33.388 1.00 88.56 88 HIS A N 1
ATOM 706 C CA . HIS A 1 88 ? -8.734 7.825 34.583 1.00 88.56 88 HIS A CA 1
ATOM 707 C C . HIS A 1 88 ? -10.216 7.821 35.006 1.00 88.56 88 HIS A C 1
ATOM 709 O O . HIS A 1 88 ? -10.552 8.249 36.108 1.00 88.56 88 HIS A O 1
ATOM 715 N N . VAL A 1 89 ? -11.120 7.335 34.149 1.00 89.69 89 VAL A N 1
ATOM 716 C CA . VAL A 1 89 ? -12.564 7.276 34.422 1.00 89.69 89 VAL A CA 1
ATOM 717 C C . VAL A 1 89 ? -12.891 6.027 35.258 1.00 89.69 89 VAL A C 1
ATOM 719 O O . VAL A 1 89 ? -12.373 4.952 34.951 1.00 89.69 89 VAL A O 1
ATOM 722 N N . PRO A 1 90 ? -13.787 6.080 36.264 1.00 92.44 90 PRO A N 1
ATOM 723 C CA . PRO A 1 90 ? -14.183 4.899 37.036 1.00 92.44 90 PRO A CA 1
ATOM 724 C C . PRO A 1 90 ? -14.703 3.750 36.154 1.00 92.44 90 PRO A C 1
ATOM 726 O O . PRO A 1 90 ? -15.480 3.959 35.220 1.00 92.44 90 PRO A O 1
ATOM 729 N N . LYS A 1 91 ? -14.347 2.495 36.475 1.00 87.19 91 LYS A N 1
ATOM 730 C CA . LYS A 1 91 ? -14.688 1.302 35.658 1.00 87.19 91 LYS A CA 1
ATOM 731 C C . LYS A 1 91 ? -16.189 1.159 35.346 1.00 87.19 91 LYS A C 1
ATOM 733 O O . LYS A 1 91 ? -16.552 0.666 34.276 1.00 87.19 91 LYS A O 1
ATOM 738 N N . ASN A 1 92 ? -17.062 1.586 36.259 1.00 87.50 92 ASN A N 1
ATOM 739 C CA . ASN A 1 92 ? -18.522 1.528 36.093 1.00 87.50 92 ASN A CA 1
ATOM 740 C C . ASN A 1 92 ? -18.998 2.472 34.980 1.00 87.50 92 ASN A C 1
ATOM 742 O O . ASN A 1 92 ? -19.850 2.121 34.162 1.00 87.50 92 ASN A O 1
ATOM 746 N N . GLU A 1 93 ? -18.387 3.648 34.914 1.00 87.81 93 GLU A N 1
ATOM 747 C CA . GLU A 1 93 ? -18.674 4.680 33.931 1.00 87.81 93 GLU A CA 1
ATOM 748 C C . GLU A 1 93 ? -18.004 4.366 32.590 1.00 87.81 93 GLU A C 1
ATOM 750 O O . GLU A 1 93 ? -18.658 4.451 31.552 1.00 87.81 93 GLU A O 1
ATOM 755 N N . GLN A 1 94 ? -16.785 3.808 32.596 1.00 86.62 94 GLN A N 1
ATOM 756 C CA . GLN A 1 94 ? -16.165 3.246 31.389 1.00 86.62 94 GLN A CA 1
ATOM 757 C C . GLN A 1 94 ? -17.057 2.191 30.717 1.00 86.62 94 GLN A C 1
ATOM 759 O O . GLN A 1 94 ? -17.190 2.185 29.492 1.00 86.62 94 GLN A O 1
ATOM 764 N N . LYS A 1 95 ? -17.682 1.287 31.490 1.00 82.69 95 LYS A N 1
ATOM 765 C CA . LYS A 1 95 ? -18.615 0.281 30.950 1.00 82.69 95 LYS A CA 1
ATOM 766 C C . LYS A 1 95 ? -19.848 0.932 30.319 1.00 82.69 95 LYS A C 1
ATOM 768 O O . LYS A 1 95 ? -20.271 0.484 29.253 1.00 82.69 95 LYS A O 1
ATOM 773 N N . ARG A 1 96 ? -20.401 1.992 30.925 1.00 83.69 96 ARG A N 1
ATOM 774 C CA . ARG A 1 96 ? -21.519 2.765 30.348 1.00 83.69 96 ARG A CA 1
ATOM 775 C C . ARG A 1 96 ? -21.099 3.462 29.052 1.00 83.69 96 ARG A C 1
ATOM 777 O O . ARG A 1 96 ? -21.764 3.268 28.038 1.00 83.69 96 ARG A O 1
ATOM 784 N N . ILE A 1 97 ? -19.958 4.154 29.051 1.00 83.25 97 ILE A N 1
ATOM 785 C CA . ILE A 1 97 ? -19.406 4.857 27.881 1.00 83.25 97 ILE A CA 1
ATOM 786 C C . ILE A 1 97 ? -19.092 3.879 26.747 1.00 83.25 97 ILE A C 1
ATOM 788 O O . ILE A 1 97 ? -19.480 4.129 25.614 1.00 83.25 97 ILE A O 1
ATOM 792 N N . LYS A 1 98 ? -18.462 2.727 27.016 1.00 79.06 98 LYS A N 1
ATOM 793 C CA . LYS A 1 98 ? -18.196 1.700 25.989 1.00 79.06 98 LYS A CA 1
ATOM 794 C C . LYS A 1 98 ? -19.482 1.059 25.454 1.00 79.06 98 LYS A C 1
ATOM 796 O O . LYS A 1 98 ? -19.555 0.749 24.268 1.00 79.06 98 LYS A O 1
ATOM 801 N N . LYS A 1 99 ? -20.509 0.874 26.296 1.00 76.56 99 LYS A N 1
ATOM 802 C CA . LYS A 1 99 ? -21.820 0.337 25.880 1.00 76.56 99 LYS A CA 1
ATOM 803 C C . LYS A 1 99 ? -22.597 1.332 25.012 1.00 76.56 99 LYS A C 1
ATOM 805 O O . LYS A 1 99 ? -23.255 0.911 24.063 1.00 76.56 99 LYS A O 1
ATOM 810 N N . GLN A 1 100 ? -22.503 2.625 25.322 1.00 76.50 100 GLN A N 1
ATOM 811 C CA . GLN A 1 100 ? -23.132 3.713 24.568 1.00 76.50 100 GLN A CA 1
ATOM 812 C C . GLN A 1 100 ? -22.342 4.053 23.294 1.00 76.50 100 GLN A C 1
ATOM 814 O O . GLN A 1 100 ? -22.925 4.286 22.239 1.00 76.50 100 GLN A O 1
ATOM 819 N N . SER A 1 101 ? -21.013 3.972 23.356 1.00 77.12 101 SER A N 1
ATOM 820 C CA . SER A 1 101 ? -20.090 4.218 22.250 1.00 77.12 101 SER A CA 1
ATOM 821 C C . SER A 1 101 ? -19.597 2.912 21.622 1.00 77.12 101 SER A C 1
ATOM 823 O O . SER A 1 101 ? -18.399 2.629 21.538 1.00 77.12 101 SER A O 1
ATOM 825 N N . LYS A 1 102 ? -20.543 2.109 21.113 1.00 69.75 102 LYS A N 1
ATOM 826 C CA . LYS A 1 102 ? -20.216 0.973 20.227 1.00 69.75 102 LYS A CA 1
ATOM 827 C C . LYS A 1 102 ? -19.331 1.425 19.062 1.00 69.75 102 LYS A C 1
ATOM 829 O O . LYS A 1 102 ? -18.400 0.716 18.683 1.00 69.75 102 LYS A O 1
ATOM 834 N N . ARG A 1 103 ? -19.589 2.640 18.565 1.00 69.88 103 ARG A N 1
ATOM 835 C CA . ARG A 1 103 ? -18.831 3.306 17.505 1.00 69.88 103 ARG A CA 1
ATOM 836 C C . ARG A 1 103 ? -17.348 3.467 17.855 1.00 69.88 103 ARG A C 1
ATOM 838 O O . ARG A 1 103 ? -16.529 2.969 17.100 1.00 69.88 103 ARG A O 1
ATOM 845 N N . PHE A 1 104 ? -17.000 3.999 19.031 1.00 76.62 104 PHE A N 1
ATOM 846 C CA . PHE A 1 104 ? -15.594 4.160 19.437 1.00 76.62 104 PHE A CA 1
ATOM 847 C C . PHE A 1 104 ? -14.833 2.827 19.463 1.00 76.62 104 PHE A C 1
ATOM 849 O O . PHE A 1 104 ? -13.748 2.708 18.904 1.00 76.62 104 PHE A O 1
ATOM 856 N N . THR A 1 105 ? -15.431 1.781 20.042 1.00 75.38 105 THR A N 1
ATOM 857 C CA . THR A 1 105 ? -14.783 0.458 20.078 1.00 75.38 105 THR A CA 1
ATOM 858 C C . THR A 1 105 ? -14.640 -0.181 18.695 1.00 75.38 105 THR A C 1
ATOM 860 O O . THR A 1 105 ? -13.681 -0.915 18.458 1.00 75.38 105 THR A O 1
ATOM 863 N N . SER A 1 106 ? -15.580 0.088 17.784 1.00 79.25 106 SER A N 1
ATOM 864 C CA . SER A 1 106 ? -15.523 -0.361 16.392 1.00 79.25 106 SER A CA 1
ATOM 865 C C . SER A 1 106 ? -14.421 0.369 15.628 1.00 79.25 106 SER A C 1
ATOM 867 O O . SER A 1 106 ? -13.629 -0.274 14.944 1.00 79.25 106 SER A O 1
ATOM 869 N N . ASP A 1 107 ? -14.320 1.686 15.808 1.00 81.81 107 ASP A N 1
ATOM 870 C CA . ASP A 1 107 ? -13.326 2.534 15.151 1.00 81.81 107 ASP A CA 1
ATOM 871 C C . ASP A 1 107 ? -11.901 2.129 15.571 1.00 81.81 107 ASP A C 1
ATOM 873 O O . ASP A 1 107 ? -11.027 1.948 14.722 1.00 81.81 107 ASP A O 1
ATOM 877 N N . THR A 1 108 ? -11.671 1.847 16.861 1.00 85.88 108 THR A N 1
ATOM 878 C CA . THR A 1 108 ? -10.379 1.327 17.345 1.00 85.88 108 THR A CA 1
ATOM 879 C C . THR A 1 108 ? -10.012 -0.024 16.733 1.00 85.88 108 THR A C 1
ATOM 881 O O . THR A 1 108 ? -8.854 -0.247 16.372 1.00 85.88 108 THR A O 1
ATOM 884 N N . LYS A 1 109 ? -10.972 -0.950 16.615 1.00 84.00 109 LYS A N 1
ATOM 885 C CA . LYS A 1 109 ? -10.734 -2.257 15.982 1.00 84.00 109 LYS A CA 1
ATOM 886 C C . LYS A 1 109 ? -10.415 -2.098 14.498 1.00 84.00 109 LYS A C 1
ATOM 888 O O . LYS A 1 109 ? -9.454 -2.699 14.028 1.00 84.00 109 LYS A O 1
ATOM 893 N N . ALA A 1 110 ? -11.175 -1.258 13.796 1.00 84.62 110 ALA A N 1
ATOM 894 C CA . ALA A 1 110 ? -10.958 -0.972 12.386 1.00 84.62 110 ALA A CA 1
ATOM 895 C C . ALA A 1 110 ? -9.549 -0.418 12.145 1.00 84.62 110 ALA A C 1
ATOM 897 O O . ALA A 1 110 ? -8.845 -0.920 11.276 1.00 84.62 110 ALA A O 1
ATOM 898 N N . ILE A 1 111 ? -9.087 0.531 12.965 1.00 89.88 111 ILE A N 1
ATOM 899 C CA . ILE A 1 111 ? -7.745 1.119 12.828 1.00 89.88 111 ILE A CA 1
ATOM 900 C C . ILE A 1 111 ? -6.633 0.089 13.077 1.00 89.88 111 ILE A C 1
ATOM 902 O O . ILE A 1 111 ? -5.642 0.072 12.348 1.00 89.88 111 ILE A O 1
ATOM 906 N N . LYS A 1 112 ? -6.804 -0.828 14.039 1.00 86.56 112 LYS A N 1
ATOM 907 C CA . LYS A 1 112 ? -5.857 -1.943 14.246 1.00 86.56 112 LYS A CA 1
ATOM 908 C C . LYS A 1 112 ? -5.780 -2.859 13.021 1.00 86.56 112 LYS A C 1
ATOM 910 O O . LYS A 1 112 ? -4.687 -3.238 12.609 1.00 86.56 112 LYS A O 1
ATOM 915 N N . THR A 1 113 ? -6.924 -3.183 12.419 1.00 87.31 113 THR A N 1
ATOM 916 C CA . THR A 1 113 ? -6.981 -3.979 11.185 1.00 87.31 113 THR A CA 1
ATOM 917 C C . THR A 1 113 ? -6.351 -3.242 10.000 1.00 87.31 113 THR A C 1
ATOM 919 O O . THR A 1 113 ? -5.576 -3.847 9.266 1.00 87.31 113 THR A O 1
ATOM 922 N N . LEU A 1 114 ? -6.608 -1.938 9.845 1.00 89.31 114 LEU A N 1
ATOM 923 C CA . LEU A 1 114 ? -5.986 -1.105 8.809 1.00 89.31 114 LEU A CA 1
ATOM 924 C C . LEU A 1 114 ? -4.456 -1.103 8.925 1.00 89.31 114 LEU A C 1
ATOM 926 O O . LEU A 1 114 ? -3.784 -1.274 7.914 1.00 89.31 114 LEU A O 1
ATOM 930 N N . GLY A 1 115 ? -3.910 -0.999 10.141 1.00 91.50 115 GLY A N 1
ATOM 931 C CA . GLY A 1 115 ? -2.463 -1.074 10.371 1.00 91.50 115 GLY A CA 1
ATOM 932 C C . GLY A 1 115 ? -1.842 -2.400 9.924 1.00 91.50 115 GLY A C 1
ATOM 933 O O . GLY A 1 115 ? -0.775 -2.405 9.315 1.00 91.50 115 GLY A O 1
ATOM 934 N N . MET A 1 116 ? -2.526 -3.523 10.168 1.00 89.56 116 MET A N 1
ATOM 935 C CA . MET A 1 116 ? -2.072 -4.842 9.711 1.00 89.56 116 MET A CA 1
ATOM 936 C C . MET A 1 116 ? -2.078 -4.941 8.180 1.00 89.56 116 MET A C 1
ATOM 938 O O . MET A 1 116 ? -1.096 -5.388 7.596 1.00 89.56 116 MET A O 1
ATOM 942 N N . ILE A 1 117 ? -3.148 -4.472 7.531 1.00 91.31 117 ILE A N 1
ATOM 943 C CA . ILE A 1 117 ? -3.274 -4.472 6.065 1.00 91.31 117 ILE A CA 1
ATOM 944 C C . ILE A 1 117 ? -2.187 -3.607 5.425 1.00 91.31 117 ILE A C 1
ATOM 946 O O . ILE A 1 117 ? -1.551 -4.037 4.471 1.00 91.31 117 ILE A O 1
ATOM 950 N N . MET A 1 118 ? -1.937 -2.413 5.968 1.00 92.44 118 MET A N 1
ATOM 951 C CA . MET A 1 118 ? -0.877 -1.520 5.491 1.00 92.44 118 MET A CA 1
ATOM 952 C C . MET A 1 118 ? 0.506 -2.167 5.608 1.00 92.44 118 MET A C 1
ATOM 954 O O . MET A 1 118 ? 1.294 -2.098 4.670 1.00 92.44 118 MET A O 1
ATOM 958 N N . GLY A 1 119 ? 0.795 -2.822 6.737 1.00 92.62 119 GLY A N 1
ATOM 959 C CA . GLY A 1 119 ? 2.058 -3.532 6.940 1.00 92.62 119 GLY A CA 1
ATOM 960 C C . GLY A 1 119 ? 2.256 -4.674 5.942 1.00 92.62 119 GLY A C 1
ATOM 961 O O . GLY A 1 119 ? 3.312 -4.761 5.321 1.00 92.62 119 GLY A O 1
ATOM 962 N N . VAL A 1 120 ? 1.230 -5.508 5.744 1.00 93.44 120 VAL A N 1
ATOM 963 C CA . VAL A 1 120 ? 1.266 -6.607 4.764 1.00 93.44 120 VAL A CA 1
ATOM 964 C C . VAL A 1 120 ? 1.425 -6.074 3.344 1.00 93.44 120 VAL A C 1
ATOM 966 O O . VAL A 1 120 ? 2.285 -6.563 2.619 1.00 93.44 120 VAL A O 1
ATOM 969 N N . PHE A 1 121 ? 0.678 -5.031 2.974 1.00 93.62 121 PHE A N 1
ATOM 970 C CA . PHE A 1 121 ? 0.808 -4.384 1.672 1.00 93.62 121 PHE A CA 1
ATOM 971 C C . PHE A 1 121 ? 2.249 -3.937 1.414 1.00 93.62 121 PHE A C 1
ATOM 973 O O . PHE A 1 121 ? 2.829 -4.324 0.404 1.00 93.62 121 PHE A O 1
ATOM 980 N N . CYS A 1 122 ? 2.854 -3.195 2.346 1.00 94.38 122 CYS A N 1
ATOM 981 C CA . CYS A 1 122 ? 4.234 -2.741 2.199 1.00 94.38 122 CYS A CA 1
ATOM 982 C C . CYS A 1 122 ? 5.217 -3.914 2.102 1.00 94.38 122 CYS A C 1
ATOM 984 O O . CYS A 1 122 ? 6.062 -3.906 1.219 1.00 94.38 122 CYS A O 1
ATOM 986 N N . ILE A 1 123 ? 5.112 -4.930 2.962 1.00 94.44 123 ILE A N 1
ATOM 987 C CA . ILE A 1 123 ? 6.048 -6.068 2.966 1.00 94.44 123 ILE A CA 1
ATOM 988 C C . ILE A 1 123 ? 5.942 -6.891 1.677 1.00 94.44 123 ILE A C 1
ATOM 990 O O . ILE A 1 123 ? 6.963 -7.278 1.115 1.00 94.44 123 ILE A O 1
ATOM 994 N N . CYS A 1 124 ? 4.726 -7.149 1.197 1.00 95.00 124 CYS A N 1
ATOM 995 C CA . CYS A 1 124 ? 4.510 -7.956 0.000 1.00 95.00 124 CYS A CA 1
ATOM 996 C C . CYS A 1 124 ? 4.898 -7.221 -1.289 1.00 95.00 124 CYS A C 1
ATOM 998 O O . CYS A 1 124 ? 5.386 -7.852 -2.221 1.00 95.00 124 CYS A O 1
ATOM 1000 N N . TRP A 1 125 ? 4.686 -5.903 -1.352 1.00 95.69 125 TRP A N 1
ATOM 1001 C CA . TRP A 1 125 ? 4.911 -5.122 -2.571 1.00 95.69 125 TRP A CA 1
ATOM 1002 C C . TRP A 1 125 ? 6.275 -4.435 -2.642 1.00 95.69 125 TRP A C 1
ATOM 1004 O O . TRP A 1 125 ? 6.768 -4.206 -3.745 1.00 95.69 125 TRP A O 1
ATOM 1014 N N . LEU A 1 126 ? 6.916 -4.129 -1.509 1.00 95.75 126 LEU A N 1
ATOM 1015 C CA . LEU A 1 126 ? 8.212 -3.442 -1.490 1.00 95.75 126 LEU A CA 1
ATOM 1016 C C . LEU A 1 126 ? 9.289 -4.158 -2.328 1.00 95.75 126 LEU A C 1
ATOM 1018 O O . LEU A 1 126 ? 9.953 -3.467 -3.098 1.00 95.75 126 LEU A O 1
ATOM 1022 N N . PRO A 1 127 ? 9.464 -5.495 -2.264 1.00 95.56 127 PRO A N 1
ATOM 1023 C CA . PRO A 1 127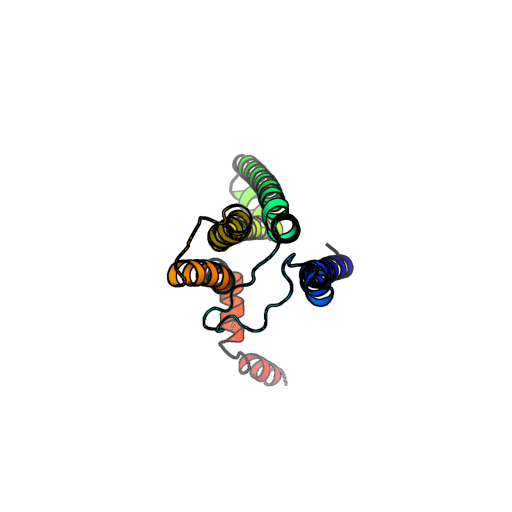 ? 10.476 -6.179 -3.071 1.00 95.56 127 PRO A CA 1
ATOM 1024 C C . PRO A 1 127 ? 10.241 -6.009 -4.575 1.00 95.56 127 PRO A C 1
ATOM 1026 O O . PRO A 1 127 ? 11.186 -5.772 -5.324 1.00 95.56 127 PRO A O 1
ATOM 1029 N N . PHE A 1 128 ? 8.976 -6.061 -5.006 1.00 94.50 128 PHE A N 1
ATOM 1030 C CA . PHE A 1 128 ? 8.601 -5.848 -6.401 1.00 94.50 128 PHE A CA 1
ATOM 1031 C C . PHE A 1 128 ? 8.889 -4.414 -6.842 1.00 94.50 128 PHE A C 1
ATOM 1033 O O . PHE A 1 128 ? 9.553 -4.221 -7.854 1.00 94.50 128 PHE A O 1
ATOM 1040 N N . PHE A 1 129 ? 8.448 -3.410 -6.077 1.00 94.88 129 PHE A N 1
ATOM 1041 C CA . PHE A 1 129 ? 8.674 -2.009 -6.443 1.00 94.88 129 PHE A CA 1
ATOM 1042 C C . PHE A 1 129 ? 10.154 -1.621 -6.416 1.00 94.88 129 PHE A C 1
ATOM 1044 O O . PHE A 1 129 ? 10.579 -0.854 -7.274 1.00 94.88 129 PHE A O 1
ATOM 1051 N N . LEU A 1 130 ? 10.953 -2.190 -5.505 1.00 94.69 130 LEU A N 1
ATOM 1052 C CA . LEU A 1 130 ? 12.408 -2.019 -5.511 1.00 94.69 130 LEU A CA 1
ATOM 1053 C C . LEU A 1 130 ? 13.035 -2.611 -6.772 1.00 94.69 130 LEU A C 1
ATOM 1055 O O . LEU A 1 130 ? 13.793 -1.926 -7.447 1.00 94.69 130 LEU A O 1
ATOM 1059 N N . MET A 1 131 ? 12.700 -3.854 -7.119 1.00 92.44 131 MET A N 1
ATOM 1060 C CA . MET A 1 131 ? 13.194 -4.494 -8.340 1.00 92.44 131 MET A CA 1
ATOM 1061 C C . MET A 1 131 ? 12.775 -3.711 -9.594 1.00 92.44 131 MET A C 1
ATOM 1063 O O . MET A 1 131 ? 13.611 -3.405 -10.439 1.00 92.44 131 MET A O 1
ATOM 1067 N N . TYR A 1 132 ? 11.494 -3.352 -9.689 1.00 91.56 132 TYR A N 1
ATOM 1068 C CA . TYR A 1 132 ? 10.916 -2.601 -10.802 1.00 91.56 132 TYR A CA 1
ATOM 1069 C C . TYR A 1 132 ? 11.551 -1.213 -10.962 1.00 91.56 132 TYR A C 1
ATOM 1071 O O . TYR A 1 132 ? 11.737 -0.750 -12.084 1.00 91.56 132 TYR A O 1
ATOM 1079 N N . LEU A 1 133 ? 11.928 -0.568 -9.853 1.00 93.12 133 LEU A N 1
ATOM 1080 C CA . LEU A 1 133 ? 12.639 0.703 -9.879 1.00 93.12 133 LEU A CA 1
ATOM 1081 C C . LEU A 1 133 ? 14.128 0.533 -10.198 1.00 93.12 133 LEU A C 1
ATOM 1083 O O . LEU A 1 133 ? 14.658 1.370 -10.903 1.00 93.12 133 LEU A O 1
ATOM 1087 N N . ILE A 1 134 ? 14.814 -0.502 -9.702 1.00 91.56 134 ILE A N 1
ATOM 1088 C CA . ILE A 1 134 ? 16.275 -0.660 -9.847 1.00 91.56 134 ILE A CA 1
ATOM 1089 C C . ILE A 1 134 ? 16.674 -1.153 -11.241 1.00 91.56 134 ILE A C 1
ATOM 1091 O O . ILE A 1 134 ? 17.659 -0.660 -11.791 1.00 91.56 134 ILE A O 1
ATOM 1095 N N . LEU A 1 135 ? 15.939 -2.113 -11.815 1.00 88.19 135 LEU A N 1
ATOM 1096 C CA . LEU A 1 135 ? 16.324 -2.768 -13.073 1.00 88.19 135 LEU A CA 1
ATOM 1097 C C . LEU A 1 135 ? 16.574 -1.776 -14.233 1.00 88.19 135 LEU A C 1
ATOM 1099 O O . LEU A 1 135 ? 17.616 -1.898 -14.875 1.00 88.19 135 LEU A O 1
ATOM 1103 N N . PRO A 1 136 ? 15.740 -0.739 -14.467 1.00 87.69 136 PRO A N 1
ATOM 1104 C CA . PRO A 1 136 ? 15.999 0.254 -15.519 1.00 87.69 136 PRO A CA 1
ATOM 1105 C C . PRO A 1 136 ? 17.242 1.136 -15.295 1.00 87.69 136 PRO A C 1
ATOM 1107 O O . PRO A 1 136 ? 17.745 1.741 -16.242 1.00 87.69 136 PRO A O 1
ATOM 1110 N N . PHE A 1 137 ? 17.744 1.245 -14.060 1.00 88.88 137 PHE A N 1
ATOM 1111 C CA . PHE A 1 137 ? 18.950 2.022 -13.724 1.00 88.88 137 PHE A CA 1
ATOM 1112 C C . PHE A 1 137 ? 20.199 1.152 -13.558 1.00 88.88 137 PHE A C 1
ATOM 1114 O O . PHE A 1 137 ? 21.298 1.686 -13.424 1.00 88.88 137 PHE A O 1
ATOM 1121 N N . CYS A 1 138 ? 20.053 -0.174 -13.574 1.00 88.69 138 CYS A N 1
ATOM 1122 C CA . CYS A 1 138 ? 21.156 -1.111 -13.421 1.00 88.69 138 CYS A CA 1
ATOM 1123 C C . CYS A 1 138 ? 21.167 -2.138 -14.564 1.00 88.69 138 CYS A C 1
ATOM 1125 O O . CYS A 1 138 ? 20.703 -3.265 -14.384 1.00 88.69 138 CYS A O 1
ATOM 1127 N N . PRO A 1 139 ? 21.751 -1.792 -15.726 1.00 80.50 139 PRO A N 1
ATOM 1128 C CA . PRO A 1 139 ? 21.862 -2.713 -16.860 1.00 80.50 139 PRO A CA 1
ATOM 1129 C C . PRO A 1 139 ? 22.664 -3.985 -16.542 1.00 80.50 139 PRO A C 1
ATOM 1131 O O . PRO A 1 139 ? 22.443 -5.025 -17.151 1.00 80.50 139 PRO A O 1
ATOM 1134 N N . SER A 1 140 ? 23.587 -3.907 -15.580 1.00 86.00 140 SER A N 1
ATOM 1135 C CA . SER A 1 140 ? 24.438 -5.025 -15.149 1.00 86.00 140 SER A CA 1
ATOM 1136 C C . SER A 1 140 ? 23.791 -5.919 -14.084 1.00 86.00 140 SER A C 1
ATOM 1138 O O . SER A 1 140 ? 24.390 -6.915 -13.681 1.00 86.00 140 SER A O 1
ATOM 1140 N N . CYS A 1 141 ? 22.609 -5.556 -13.577 1.00 87.12 141 CYS A N 1
ATOM 1141 C CA . CYS A 1 141 ? 21.900 -6.334 -12.569 1.00 87.12 141 CYS A CA 1
ATOM 1142 C C . CYS A 1 141 ? 21.119 -7.463 -13.244 1.00 87.12 141 CYS A C 1
ATOM 1144 O O . CYS A 1 141 ? 19.989 -7.262 -13.688 1.00 87.12 141 CYS A O 1
ATOM 1146 N N . ASP A 1 142 ? 21.697 -8.662 -13.278 1.00 82.50 142 ASP A N 1
ATOM 1147 C CA . ASP A 1 142 ? 20.983 -9.850 -13.732 1.00 82.50 142 ASP A CA 1
ATOM 1148 C C . ASP A 1 142 ? 20.350 -10.584 -12.544 1.00 82.50 142 ASP A C 1
ATOM 1150 O O . ASP A 1 142 ? 21.032 -11.105 -11.659 1.00 82.50 142 ASP A O 1
ATOM 1154 N N . ILE A 1 143 ? 19.019 -10.574 -12.499 1.00 85.69 143 ILE A N 1
ATOM 1155 C CA . ILE A 1 143 ? 18.236 -11.280 -11.485 1.00 85.69 143 ILE A CA 1
ATOM 1156 C C . ILE A 1 143 ? 17.642 -12.518 -12.160 1.00 85.69 143 ILE A C 1
ATOM 1158 O O . ILE A 1 143 ? 16.914 -12.359 -13.149 1.00 85.69 143 ILE A O 1
ATOM 1162 N N . PRO A 1 144 ? 17.878 -13.732 -11.623 1.00 88.94 144 PRO A N 1
ATOM 1163 C CA . PRO A 1 144 ? 17.365 -14.953 -12.228 1.00 88.94 144 PRO A CA 1
ATOM 1164 C C . PRO A 1 144 ? 15.834 -14.931 -12.292 1.00 88.94 144 PRO A C 1
ATOM 1166 O O . PRO A 1 144 ? 15.169 -14.383 -11.406 1.00 88.94 144 PRO A O 1
ATOM 1169 N N . TYR A 1 145 ? 15.272 -15.568 -13.323 1.00 85.25 145 TYR A N 1
ATOM 1170 C CA . TYR A 1 145 ? 13.824 -15.637 -13.553 1.00 85.25 145 TYR A CA 1
ATOM 1171 C C . TYR A 1 145 ? 13.053 -16.111 -12.313 1.00 85.25 145 TYR A C 1
ATOM 1173 O O . TYR A 1 145 ? 12.056 -15.500 -11.932 1.00 85.25 145 TYR A O 1
ATOM 1181 N N . GLU A 1 146 ? 13.572 -17.125 -11.616 1.00 89.06 146 GLU A N 1
ATOM 1182 C CA . GLU A 1 146 ? 12.960 -17.661 -10.395 1.00 89.06 146 GLU A CA 1
ATOM 1183 C C . GLU A 1 146 ? 12.801 -16.603 -9.297 1.00 89.06 146 GLU A C 1
ATOM 1185 O O . GLU A 1 146 ? 11.767 -16.541 -8.633 1.00 89.06 146 GLU A O 1
ATOM 1190 N N . ALA A 1 147 ? 13.784 -15.712 -9.134 1.00 90.38 147 ALA A N 1
ATOM 1191 C CA . ALA A 1 147 ? 13.705 -14.637 -8.151 1.00 90.38 147 ALA A CA 1
ATOM 1192 C C . ALA A 1 147 ? 12.699 -13.554 -8.574 1.00 90.38 147 ALA A C 1
ATOM 1194 O O . ALA A 1 147 ? 11.902 -13.113 -7.744 1.00 90.38 147 ALA A O 1
ATOM 1195 N N . LYS A 1 148 ? 12.670 -13.166 -9.859 1.00 88.69 148 LYS A N 1
ATOM 1196 C CA . LYS A 1 148 ? 11.668 -12.220 -10.396 1.00 88.69 148 LYS A CA 1
ATOM 1197 C C . LYS A 1 148 ? 10.245 -12.762 -10.229 1.00 88.69 148 LYS A C 1
ATOM 1199 O O . LYS A 1 148 ? 9.345 -12.043 -9.784 1.00 88.69 148 LYS A O 1
ATOM 1204 N N . SER A 1 149 ? 10.061 -14.043 -10.541 1.00 89.38 149 SER A N 1
ATOM 1205 C CA . SER A 1 149 ? 8.803 -14.768 -10.380 1.00 89.38 149 SER A CA 1
ATOM 1206 C C . SER A 1 149 ? 8.388 -14.806 -8.910 1.00 89.38 149 SER A C 1
ATOM 1208 O O . SER A 1 149 ? 7.308 -14.326 -8.570 1.00 89.38 149 SER A O 1
ATOM 1210 N N . ALA A 1 150 ? 9.265 -15.258 -8.007 1.00 92.62 150 ALA A N 1
ATOM 1211 C CA . ALA A 1 150 ? 8.978 -15.326 -6.574 1.00 92.62 150 ALA A CA 1
ATOM 1212 C C . ALA A 1 150 ? 8.598 -13.960 -5.974 1.00 92.62 150 ALA A C 1
ATOM 1214 O O . ALA A 1 150 ? 7.633 -13.866 -5.214 1.00 92.62 150 ALA A O 1
ATOM 1215 N N . ILE A 1 151 ? 9.308 -12.889 -6.351 1.00 93.31 151 ILE A N 1
ATOM 1216 C CA . ILE A 1 151 ? 8.999 -11.512 -5.933 1.00 93.31 151 ILE A CA 1
ATOM 1217 C C . ILE A 1 151 ? 7.606 -11.084 -6.418 1.00 93.31 151 ILE A C 1
ATOM 1219 O O . ILE A 1 151 ? 6.840 -10.481 -5.666 1.00 93.31 151 ILE A O 1
ATOM 1223 N N . THR A 1 152 ? 7.250 -11.419 -7.657 1.00 90.62 152 THR A N 1
ATOM 1224 C CA . THR A 1 152 ? 5.937 -11.090 -8.232 1.00 90.62 152 THR A CA 1
ATOM 1225 C C . THR A 1 152 ? 4.816 -11.870 -7.542 1.00 90.62 152 THR A C 1
ATOM 1227 O O . THR A 1 152 ? 3.796 -11.297 -7.150 1.00 90.62 152 THR A O 1
ATOM 1230 N N . TRP A 1 15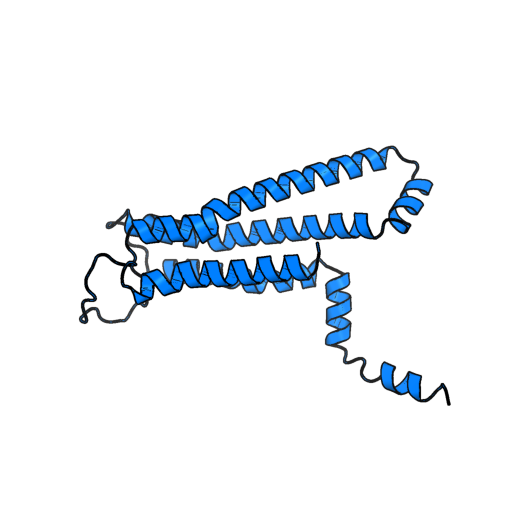3 ? 5.028 -13.166 -7.301 1.00 93.31 153 TRP A N 1
ATOM 1231 C CA . TRP A 1 153 ? 4.092 -14.018 -6.569 1.00 93.31 153 TRP A CA 1
ATOM 1232 C C . TRP A 1 153 ? 3.869 -13.546 -5.133 1.00 93.31 153 TRP A C 1
ATOM 1234 O O . TRP A 1 153 ? 2.732 -13.562 -4.658 1.00 93.31 153 TRP A O 1
ATOM 1244 N N . LEU A 1 154 ? 4.911 -13.058 -4.454 1.00 94.19 154 LEU A N 1
ATOM 1245 C CA . LEU A 1 154 ? 4.775 -12.445 -3.133 1.00 94.19 154 LEU A CA 1
ATOM 1246 C C . LEU A 1 154 ? 3.802 -11.254 -3.156 1.00 94.19 154 LEU A C 1
ATOM 1248 O O . LEU A 1 154 ? 2.943 -11.143 -2.277 1.00 94.19 154 LEU A O 1
ATOM 1252 N N . GLY A 1 155 ? 3.884 -10.408 -4.186 1.00 92.38 155 GLY A N 1
ATOM 1253 C CA . GLY A 1 155 ? 2.935 -9.317 -4.412 1.00 92.38 155 GLY A CA 1
ATOM 1254 C C . GLY A 1 155 ? 1.498 -9.817 -4.598 1.00 92.38 155 GLY A C 1
ATOM 1255 O O . GLY A 1 155 ? 0.570 -9.268 -4.005 1.00 92.38 155 GLY A O 1
ATOM 1256 N N . TYR A 1 156 ? 1.291 -10.907 -5.341 1.00 91.31 156 TYR A N 1
ATOM 1257 C CA . TYR A 1 156 ? -0.041 -11.498 -5.539 1.00 91.31 156 TYR A CA 1
ATOM 1258 C C . TYR A 1 156 ? -0.634 -12.116 -4.269 1.00 91.31 156 TYR A C 1
ATOM 1260 O O . TYR A 1 156 ? -1.848 -12.039 -4.043 1.00 91.31 156 TYR A O 1
ATOM 1268 N N . ILE A 1 157 ? 0.207 -12.660 -3.388 1.00 91.19 157 ILE A N 1
ATOM 1269 C CA . ILE A 1 157 ? -0.230 -13.213 -2.103 1.00 91.19 157 ILE A CA 1
ATOM 1270 C C . ILE A 1 157 ? -0.868 -12.130 -1.208 1.00 91.19 157 ILE A C 1
ATOM 1272 O O . ILE A 1 157 ? -1.796 -12.448 -0.461 1.00 91.19 157 ILE A O 1
ATOM 1276 N N . ASN A 1 158 ? -0.488 -10.849 -1.338 1.00 90.94 158 ASN A N 1
ATOM 1277 C CA . ASN A 1 158 ? -1.100 -9.725 -0.605 1.00 90.94 158 ASN A CA 1
ATOM 1278 C C . ASN A 1 158 ? -2.638 -9.736 -0.670 1.00 90.94 158 ASN A C 1
ATOM 1280 O O . ASN A 1 158 ? -3.323 -9.608 0.346 1.00 90.94 158 ASN A O 1
ATOM 1284 N N . SER A 1 159 ? -3.193 -9.934 -1.868 1.00 87.81 159 SER A N 1
ATOM 1285 C CA . SER A 1 159 ? -4.643 -9.951 -2.082 1.00 87.81 159 SER A CA 1
ATOM 1286 C C . SER A 1 159 ? -5.322 -11.116 -1.357 1.00 87.81 159 SER A C 1
ATOM 1288 O O . SER A 1 159 ? -6.434 -10.957 -0.853 1.00 87.81 159 SER A O 1
ATOM 1290 N N . SER A 1 160 ? -4.634 -12.256 -1.241 1.00 85.44 160 SER A N 1
ATOM 1291 C CA . SER A 1 160 ? -5.125 -13.460 -0.557 1.00 85.44 160 SER A CA 1
ATOM 1292 C C . SER A 1 160 ? -5.021 -13.363 0.969 1.00 85.44 160 SER A C 1
ATOM 1294 O O . SER A 1 160 ? -5.841 -13.937 1.686 1.00 85.44 160 SER A O 1
ATOM 1296 N N . ILE A 1 161 ? -4.056 -12.596 1.490 1.00 87.31 161 ILE A N 1
ATOM 1297 C CA . ILE A 1 161 ? -3.906 -12.370 2.934 1.00 87.31 161 ILE A CA 1
ATOM 1298 C C . ILE A 1 161 ? -5.046 -11.498 3.482 1.00 87.31 161 ILE A C 1
ATOM 1300 O O . ILE A 1 161 ? -5.467 -11.694 4.622 1.00 87.31 161 ILE A O 1
ATOM 1304 N N . ASN A 1 162 ? -5.607 -10.583 2.684 1.00 84.00 162 ASN A N 1
ATOM 1305 C CA . ASN A 1 162 ? -6.671 -9.678 3.134 1.00 84.00 162 ASN A CA 1
ATOM 1306 C C . ASN A 1 162 ? -7.898 -10.427 3.714 1.00 84.00 162 ASN A C 1
ATOM 1308 O O . ASN A 1 162 ? -8.232 -10.185 4.879 1.00 84.00 162 ASN A O 1
ATOM 1312 N N . PRO A 1 163 ? -8.541 -11.388 3.011 1.00 83.38 163 PRO A N 1
ATOM 1313 C CA . PRO A 1 163 ? -9.588 -12.234 3.593 1.00 83.38 163 PRO A CA 1
ATOM 1314 C C . PRO A 1 163 ? -9.162 -12.995 4.851 1.00 83.38 163 PRO A C 1
ATOM 1316 O O . PRO A 1 163 ? -9.978 -13.145 5.756 1.00 83.38 163 PRO A O 1
ATOM 1319 N N . CYS A 1 164 ? -7.908 -13.447 4.948 1.00 80.81 164 CYS A N 1
ATOM 1320 C CA . CYS A 1 164 ? -7.387 -14.107 6.147 1.00 80.81 164 CYS A CA 1
ATOM 1321 C C . CYS A 1 164 ? -7.293 -13.135 7.328 1.00 80.81 164 CYS A C 1
ATOM 1323 O O . CYS A 1 164 ? -7.703 -13.481 8.434 1.00 80.81 164 CYS A O 1
ATOM 1325 N N . ILE A 1 165 ? -6.839 -11.897 7.108 1.00 82.31 165 ILE A N 1
ATOM 1326 C CA . ILE A 1 165 ? -6.802 -10.856 8.143 1.00 82.31 165 ILE A CA 1
ATOM 1327 C C . ILE A 1 165 ? -8.216 -10.595 8.673 1.00 82.31 165 ILE A C 1
ATOM 1329 O O . ILE A 1 165 ? -8.456 -10.649 9.883 1.00 82.31 165 ILE A O 1
ATOM 1333 N N . TYR A 1 166 ? -9.179 -10.360 7.778 1.00 77.88 166 TYR A N 1
ATOM 1334 C CA . TYR A 1 166 ? -10.565 -10.114 8.178 1.00 77.88 166 TYR A CA 1
ATOM 1335 C C . TYR A 1 166 ? -11.213 -11.362 8.797 1.00 77.88 166 TYR A C 1
ATOM 1337 O O . TYR A 1 166 ? -11.885 -11.279 9.823 1.00 77.88 166 TYR A O 1
ATOM 1345 N N . GLY A 1 167 ? -10.981 -12.533 8.214 1.00 72.38 167 GLY A N 1
ATOM 1346 C CA . GLY A 1 167 ? -11.565 -13.807 8.615 1.00 72.38 167 GLY A CA 1
ATOM 1347 C C . GLY A 1 167 ? -10.984 -14.397 9.898 1.00 72.38 167 GLY A C 1
ATOM 1348 O O . GLY A 1 167 ? -11.685 -15.133 10.583 1.00 72.38 167 GLY A O 1
ATOM 1349 N N . LEU A 1 168 ? -9.748 -14.076 10.279 1.00 67.31 168 LEU A N 1
ATOM 1350 C CA . LEU A 1 168 ? -9.142 -14.567 11.521 1.00 67.31 168 LEU A CA 1
ATOM 1351 C C . LEU A 1 168 ? -9.316 -13.564 12.666 1.00 67.31 168 LEU A C 1
ATOM 1353 O O . LEU A 1 168 ? -9.692 -13.962 13.774 1.00 67.31 168 LEU A O 1
ATOM 1357 N N . PHE A 1 169 ? -9.137 -12.267 12.395 1.00 66.19 169 PHE A N 1
ATOM 1358 C CA . PHE A 1 169 ? -9.043 -11.240 13.439 1.00 66.19 169 PHE A CA 1
ATOM 1359 C C . PHE A 1 169 ? -10.301 -10.383 13.615 1.00 66.19 169 PHE A C 1
ATOM 1361 O O . PHE A 1 169 ? -10.424 -9.699 14.632 1.00 66.19 169 PHE A O 1
ATOM 1368 N N . ASN A 1 170 ? -11.273 -10.443 12.697 1.00 66.62 170 ASN A N 1
ATOM 1369 C CA . ASN A 1 170 ? -12.540 -9.731 12.852 1.00 66.62 170 ASN A CA 1
ATOM 1370 C C . ASN A 1 170 ? -13.688 -10.704 13.186 1.00 66.62 170 ASN A C 1
ATOM 1372 O O . ASN A 1 170 ? -14.245 -11.392 12.331 1.00 66.62 170 ASN A O 1
ATOM 1376 N N . ALA A 1 171 ? -14.055 -10.759 14.471 1.00 65.69 171 ALA A N 1
ATOM 1377 C CA . ALA A 1 171 ? -15.131 -11.616 14.974 1.00 65.69 171 ALA A CA 1
ATOM 1378 C C . ALA A 1 171 ? -16.501 -11.310 14.338 1.00 65.69 171 ALA A C 1
ATOM 1380 O O . ALA A 1 171 ? -17.296 -12.233 14.145 1.00 65.69 171 ALA A O 1
ATOM 1381 N N . ASP A 1 172 ? -16.748 -10.050 13.969 1.00 66.50 172 ASP A N 1
ATOM 1382 C CA . ASP A 1 172 ? -17.976 -9.629 13.292 1.00 66.50 172 ASP A CA 1
ATOM 1383 C C . ASP A 1 172 ? -17.989 -10.139 11.843 1.00 66.50 172 ASP A C 1
ATOM 1385 O O . ASP A 1 172 ? -18.997 -10.676 11.378 1.00 66.50 172 ASP A O 1
ATOM 1389 N N . PHE A 1 173 ? -16.834 -10.101 11.169 1.00 70.56 173 PHE A N 1
ATOM 1390 C CA . PHE A 1 173 ? -16.663 -10.671 9.830 1.00 70.56 173 PHE A CA 1
ATOM 1391 C C . PHE A 1 173 ? -16.821 -12.195 9.839 1.00 70.56 173 PHE A C 1
ATOM 1393 O O . PHE A 1 173 ? -17.557 -12.748 9.029 1.00 70.56 173 PHE A O 1
ATOM 1400 N N . ARG A 1 174 ? -16.238 -12.888 10.825 1.00 71.38 174 ARG A N 1
ATOM 1401 C CA . ARG A 1 174 ? -16.446 -14.332 11.045 1.00 71.38 174 ARG A CA 1
ATOM 1402 C C . ARG A 1 174 ? -17.908 -14.686 11.282 1.00 71.38 174 ARG A C 1
ATOM 1404 O O . ARG A 1 174 ? -18.368 -15.737 10.839 1.00 71.38 174 ARG A O 1
ATOM 1411 N N . ALA A 1 175 ? -18.634 -13.858 12.031 1.00 69.75 175 ALA A N 1
ATOM 1412 C CA . ALA A 1 175 ? -20.053 -14.069 12.289 1.00 69.75 175 ALA A CA 1
ATOM 1413 C C . ALA A 1 175 ? -20.888 -13.896 11.013 1.00 69.75 175 ALA A C 1
ATOM 1415 O O . ALA A 1 175 ? -21.757 -14.726 10.755 1.00 69.75 175 ALA A O 1
ATOM 1416 N N . ALA A 1 176 ? -20.592 -12.879 10.199 1.00 72.69 176 ALA A N 1
ATOM 1417 C CA . ALA A 1 176 ? -21.216 -12.687 8.893 1.00 72.69 176 ALA A CA 1
ATOM 1418 C C . ALA A 1 176 ? -20.875 -13.833 7.924 1.00 72.69 176 ALA A C 1
ATOM 1420 O O . ALA A 1 176 ? -21.780 -14.446 7.374 1.00 72.69 176 ALA A O 1
ATOM 1421 N N . PHE A 1 177 ? -19.601 -14.215 7.812 1.00 74.69 177 PHE A N 1
ATOM 1422 C CA . PHE A 1 177 ? -19.140 -15.304 6.947 1.00 74.69 177 PHE A CA 1
ATOM 1423 C C . PHE A 1 177 ? -19.789 -16.645 7.310 1.00 74.69 177 PHE A C 1
ATOM 1425 O O . PHE A 1 177 ? -20.242 -17.383 6.440 1.00 74.69 177 PHE A O 1
ATOM 1432 N N . ARG A 1 178 ? -19.940 -16.934 8.611 1.00 71.19 178 ARG A N 1
ATOM 1433 C CA . ARG A 1 178 ? -20.695 -18.105 9.081 1.00 71.19 178 ARG A CA 1
ATOM 1434 C C . ARG A 1 178 ? -22.184 -18.043 8.752 1.00 71.19 178 ARG A C 1
ATOM 1436 O O . ARG A 1 178 ? -22.754 -19.102 8.534 1.00 71.19 178 ARG A O 1
ATOM 1443 N N . ARG A 1 179 ? -22.812 -16.862 8.739 1.00 71.69 179 ARG A N 1
ATOM 1444 C CA . ARG A 1 179 ? -24.219 -16.693 8.318 1.00 71.69 179 ARG A CA 1
ATOM 1445 C C . ARG A 1 179 ? -24.393 -16.838 6.807 1.00 71.69 179 ARG A C 1
ATOM 1447 O O . ARG A 1 179 ? -25.432 -17.313 6.378 1.00 71.69 179 ARG A O 1
ATOM 1454 N N . THR A 1 180 ? -23.394 -16.454 6.018 1.00 76.12 180 THR A N 1
ATOM 1455 C CA . THR A 1 180 ? -23.406 -16.656 4.564 1.00 76.12 180 THR A CA 1
ATOM 1456 C C . THR A 1 180 ? -23.161 -18.125 4.204 1.00 76.12 180 THR A C 1
ATOM 1458 O O . THR A 1 180 ? -23.862 -18.663 3.358 1.00 76.12 180 THR A O 1
ATOM 1461 N N . LEU A 1 181 ? -22.214 -18.800 4.872 1.00 72.56 181 LEU A N 1
ATOM 1462 C CA . LEU A 1 181 ? -21.890 -20.214 4.620 1.00 72.56 181 LEU A CA 1
ATOM 1463 C C . LEU A 1 181 ? -22.897 -21.201 5.218 1.00 72.56 181 LEU A C 1
ATOM 1465 O O . LEU A 1 181 ? -23.187 -22.234 4.621 1.00 72.56 181 LEU A O 1
ATOM 1469 N N . ARG A 1 182 ? -23.443 -20.916 6.404 1.00 68.00 182 ARG A N 1
ATOM 1470 C CA . ARG A 1 182 ? -24.622 -21.631 6.895 1.00 68.00 182 ARG A CA 1
ATOM 1471 C C . ARG A 1 182 ? -25.814 -20.962 6.245 1.00 68.00 182 ARG A C 1
ATOM 1473 O O . ARG A 1 182 ? -26.338 -20.032 6.840 1.00 68.00 182 ARG A O 1
ATOM 1480 N N . CYS A 1 183 ? -26.208 -21.403 5.051 1.00 58.44 183 CYS A N 1
ATOM 1481 C CA . CYS A 1 183 ? -27.446 -20.984 4.399 1.00 58.44 183 CYS A CA 1
ATOM 1482 C C . CYS A 1 183 ? -28.602 -20.966 5.414 1.00 58.44 183 CYS A C 1
ATOM 1484 O O . CYS A 1 183 ? -29.288 -21.967 5.615 1.00 58.44 183 CYS A O 1
ATOM 1486 N N . ASP A 1 184 ? -28.866 -19.815 6.036 1.00 58.88 184 ASP A N 1
ATOM 1487 C CA . ASP A 1 184 ? -29.963 -19.618 6.988 1.00 58.88 184 ASP A CA 1
ATOM 1488 C C . ASP A 1 184 ? -31.307 -19.498 6.234 1.00 58.88 184 ASP A C 1
ATOM 1490 O O . ASP A 1 184 ? -32.289 -18.967 6.750 1.00 58.88 184 ASP A O 1
ATOM 1494 N N . CYS A 1 185 ? -31.386 -20.080 5.027 1.00 54.66 185 CYS A N 1
ATOM 1495 C CA . CYS A 1 185 ? -32.610 -20.331 4.265 1.00 54.66 185 CYS A CA 1
ATOM 1496 C C . CYS A 1 185 ? -33.675 -21.065 5.094 1.00 54.66 185 CYS A C 1
ATOM 1498 O O . CYS A 1 185 ? -34.860 -21.005 4.773 1.00 54.66 185 CYS A O 1
ATOM 1500 N N . ARG A 1 186 ? -33.284 -21.746 6.180 1.00 54.38 186 ARG A N 1
ATOM 1501 C CA . ARG A 1 186 ? -34.218 -22.475 7.042 1.00 54.38 186 ARG A CA 1
ATOM 1502 C C . ARG A 1 186 ? -34.920 -21.590 8.080 1.00 54.38 186 ARG A C 1
ATOM 1504 O O . ARG A 1 186 ? -36.034 -21.918 8.474 1.00 54.38 186 ARG A O 1
ATOM 1511 N N . LYS A 1 187 ? -34.332 -20.465 8.510 1.00 52.75 187 LYS A N 1
ATOM 1512 C CA . LYS A 1 187 ? -34.918 -19.626 9.580 1.00 52.75 187 LYS A CA 1
ATOM 1513 C C . LYS A 1 187 ? -35.861 -18.535 9.083 1.00 52.75 187 LYS A C 1
ATOM 1515 O O . LYS A 1 187 ? -36.785 -18.178 9.810 1.00 52.75 187 LYS A O 1
ATOM 1520 N N . SER A 1 188 ? -35.680 -18.044 7.860 1.00 51.66 188 SER A N 1
ATOM 1521 C CA . SER A 1 188 ? -36.611 -17.092 7.239 1.00 51.66 188 SER A CA 1
ATOM 1522 C C . SER A 1 188 ? -37.946 -17.746 6.860 1.00 51.66 188 SER A C 1
ATOM 1524 O O . SER A 1 188 ? -38.986 -17.122 7.042 1.00 51.66 188 SER A O 1
ATOM 1526 N N . ARG A 1 189 ? -37.951 -19.024 6.446 1.00 48.84 189 ARG A N 1
ATOM 1527 C CA . ARG A 1 189 ? -39.185 -19.751 6.089 1.00 48.84 189 ARG A CA 1
ATOM 1528 C C . ARG A 1 189 ? -40.002 -20.223 7.306 1.00 48.84 189 ARG A C 1
ATOM 1530 O O . ARG A 1 189 ? -41.224 -20.177 7.265 1.00 48.84 189 ARG A O 1
ATOM 1537 N N . LEU A 1 190 ? -39.357 -20.599 8.416 1.00 55.53 190 LEU A N 1
ATOM 1538 C CA . LEU A 1 190 ? -40.060 -21.040 9.638 1.00 55.53 190 LEU A CA 1
ATOM 1539 C C . LEU A 1 190 ? -40.719 -19.892 10.425 1.00 55.53 190 LEU A C 1
ATOM 1541 O O . LEU A 1 190 ? -41.726 -20.118 11.085 1.00 55.53 190 LEU A O 1
ATOM 1545 N N . ARG A 1 191 ? -40.209 -18.655 10.328 1.00 53.09 191 ARG A N 1
ATOM 1546 C CA . ARG A 1 191 ? -40.852 -17.478 10.949 1.00 53.09 191 ARG A CA 1
ATOM 1547 C C . ARG A 1 191 ? -42.081 -16.965 10.192 1.00 53.09 191 ARG A C 1
ATOM 1549 O O . ARG A 1 191 ? -42.897 -16.291 10.803 1.00 53.09 191 ARG A O 1
ATOM 1556 N N . GLN A 1 192 ? -42.228 -17.288 8.906 1.00 55.00 192 GLN A N 1
ATOM 1557 C CA . GLN A 1 192 ? -43.442 -16.979 8.139 1.00 55.00 192 GLN A CA 1
ATOM 1558 C C . GLN A 1 192 ? -44.579 -17.984 8.386 1.00 55.00 192 GLN A C 1
ATOM 1560 O O . GLN A 1 192 ? -45.728 -17.647 8.147 1.00 55.00 192 GLN A O 1
ATOM 1565 N N . MET A 1 193 ? -44.282 -19.190 8.887 1.00 52.72 193 MET A N 1
ATOM 1566 C CA . MET A 1 193 ? -45.284 -20.244 9.114 1.00 52.72 193 MET A CA 1
ATOM 1567 C C . MET A 1 193 ? -45.795 -20.340 10.561 1.00 52.72 193 MET A C 1
ATOM 1569 O O . MET A 1 193 ? -46.776 -21.031 10.791 1.00 52.72 193 MET A O 1
ATOM 1573 N N . SER A 1 194 ? -45.158 -19.684 11.541 1.00 51.06 194 SER A N 1
ATOM 1574 C CA . SER A 1 194 ? -45.619 -19.682 12.946 1.00 51.06 194 SER A CA 1
ATOM 1575 C C . SER A 1 194 ? -46.351 -18.393 13.353 1.00 51.06 194 SER A C 1
ATOM 1577 O O . SER A 1 194 ? -46.486 -18.117 14.544 1.00 51.06 194 SER A O 1
ATOM 1579 N N . GLY A 1 195 ? -46.713 -17.561 12.376 1.00 51.00 195 GLY A N 1
ATOM 1580 C CA . GLY A 1 195 ? -47.408 -16.283 12.559 1.00 51.00 195 GLY A CA 1
ATOM 1581 C C . GLY A 1 195 ? -48.700 -16.184 11.745 1.00 51.00 195 GLY A C 1
ATOM 1582 O O . GLY A 1 195 ? -49.130 -15.076 11.439 1.00 51.00 195 GLY A O 1
ATOM 1583 N N . SER A 1 196 ? -49.279 -17.322 11.354 1.00 38.78 196 SER A N 1
ATOM 1584 C CA . SER A 1 196 ? -50.634 -17.444 10.804 1.00 38.78 196 SER A CA 1
ATOM 1585 C C . SER A 1 196 ? -51.418 -18.444 11.632 1.00 38.78 196 SER A C 1
ATOM 1587 O O . SER A 1 196 ? -50.800 -19.460 12.024 1.00 38.78 196 SER A O 1
#

Foldseek 3Di:
DDPVVVVCVVVVVVVVLCCLPVVCVVVVVQDPDDPDPPDDPPDPDRDGALVSLVVVLVVPPVVVLVVLVVVLVVLVVVLVVVVVVLVPDDPVVSVVCCVVPVVSVVSVLVSVLSVVLSVLQCVLCVLVSVCSNVCNVCVPDDDDPVRNVVSVVSNVCSVVVSCVSCCVRPPVSVVVVCCVVPVVVVVVVVVVVVPD

pLDDT: mean 82.46, std 13.77, range [38.78, 96.12]

Radius of gyration: 24.12 Å; chains: 1; bounding box: 75×33×70 Å

Organism: Strigamia maritima (NCBI:txid126957)

Sequence (196 aa):
MNERRATILITGAWVASASISFIPIMLGWYSDEPVSFQKEMTDCSLNVNQVYAVVSSLTSFYLPSPIMFYIYLTQSREIKRLERMMEHVPKNEQKRIKKQSKRFTSDTKAIKTLGMIMGVFCICWLPFFLMYLILPFCPSCDIPYEAKSAITWLGYINSSINPCIYGLFNADFRAAFRRTLRCDCRKSRLRQMSGS

InterPro domains:
  IPR000276 G protein-coupled receptor, rhodopsin-like [PF00001] (1-166)
  IPR000276 G protein-coupled receptor, rhodopsin-like [PR00237] (5-26)
  IPR000276 G protein-coupled receptor, rhodopsin-like [PR00237] (53-76)
  IPR000276 G protein-coupled receptor, rhodopsin-like [PR00237] (110-134)
  IPR000276 G protein-coupled receptor, rhodopsin-like [PR00237] (148-174)
  IPR017452 GPCR, rhodopsin-like, 7TM [PS50262] (1-166)

Secondary structure (DSSP, 8-state):
--HHHHHHHHHHHHHHHHHHHHHHHHTTTT-SS---TTS--S-------HHHHHHHHIIIIITHHHHHHHHHHHHHHHHHHHHHHHHTS-HHHHHHHHHH-HHHHHHHHHHHHHHHHHHHHHHHHHHHHHHHHHGGG-TT----HHHHHHHHHHHHHHHHHHHHHHHHH-HHHHHHHHHHHTTTHHHHHHHHHS--